Protein AF-A0A7C7SLC2-F1 (afdb_monomer_lite)

pLDDT: mean 71.7, std 24.42, range [23.8, 97.44]

Foldseek 3Di:
DDDDDDDDDDDDDDDDDDDDDDPPPPPPPPPPPPPPDPDQPLPALCLLVAAKWQWDAPFPDDPPPDPPPRVWSRQWMWHWDCDDDPPDDNRKIWIFIFGQLDRPDIDIDDAPQDWDWDDDPFKTWTKGWHADPVSFKIWIWTWIQGPVRKIKIKIWMKGQQALFKIKIWMWIDIPRWIDIDIIMIGHDDCVSCVSSVHHGDDPVSSVSSSVSSHVSNPDADELVNLLVCVVRGPPLNSLCVCVVNLGAYPDDPVSLVVCVVSVPDPLSSVSNVQSNCVVFFDDFLAQDPPPPPLPDPDADELPCPHPCHVVSVVVLVSVVNGGSDPDRRHYPRSGSDDIPDDDDTPRPDPDDDDDDDDDD

Structure (mmCIF, N/CA/C/O backbone):
data_AF-A0A7C7SLC2-F1
#
_entry.id   AF-A0A7C7SLC2-F1
#
loop_
_atom_site.group_PDB
_atom_site.id
_atom_site.type_symbol
_atom_site.label_atom_id
_atom_site.label_alt_id
_atom_site.label_comp_id
_atom_site.label_asym_id
_atom_site.label_entity_id
_atom_site.label_seq_id
_atom_site.pdbx_PDB_ins_code
_atom_site.Cartn_x
_atom_site.Cartn_y
_atom_site.Cartn_z
_atom_site.occupancy
_atom_site.B_iso_or_equiv
_atom_site.auth_seq_id
_atom_site.auth_comp_id
_atom_site.auth_asym_id
_atom_site.auth_atom_id
_atom_site.pdbx_PDB_model_num
ATOM 1 N N . MET A 1 1 ? 49.891 17.945 -55.075 1.00 37.72 1 MET A N 1
ATOM 2 C CA . MET A 1 1 ? 50.748 18.791 -54.224 1.00 37.72 1 MET A CA 1
ATOM 3 C C . MET A 1 1 ? 51.773 17.868 -53.597 1.00 37.72 1 MET A C 1
ATOM 5 O O . MET A 1 1 ? 51.402 16.880 -52.980 1.00 37.72 1 MET A O 1
ATOM 9 N N . THR A 1 2 ? 53.022 18.090 -53.969 1.00 28.67 2 THR A N 1
ATOM 10 C CA . THR A 1 2 ? 54.130 17.132 -53.976 1.00 28.67 2 THR A CA 1
ATOM 11 C C . THR A 1 2 ? 54.943 17.253 -52.687 1.00 28.67 2 THR A C 1
ATOM 13 O O . THR A 1 2 ? 55.087 18.355 -52.168 1.00 28.67 2 THR A O 1
ATOM 16 N N . MET A 1 3 ? 55.469 16.131 -52.187 1.00 30.77 3 MET A N 1
ATOM 17 C CA . MET A 1 3 ? 56.472 16.082 -51.116 1.00 30.77 3 MET A CA 1
ATOM 18 C C . MET A 1 3 ? 57.729 16.895 -51.463 1.00 30.77 3 MET A C 1
ATOM 20 O O . MET A 1 3 ? 58.222 16.795 -52.587 1.00 30.77 3 MET A O 1
ATOM 24 N N . THR A 1 4 ? 58.324 17.543 -50.459 1.00 40.38 4 THR A N 1
ATOM 25 C CA . THR A 1 4 ? 59.756 17.878 -50.429 1.00 40.38 4 THR A CA 1
ATOM 26 C C . THR A 1 4 ? 60.333 17.730 -49.019 1.00 40.38 4 THR A C 1
ATOM 28 O O . THR A 1 4 ? 59.696 18.033 -48.015 1.00 40.38 4 THR A O 1
ATOM 31 N N . ILE A 1 5 ? 61.550 17.194 -49.007 1.00 41.59 5 ILE A N 1
ATOM 32 C CA . ILE A 1 5 ? 62.431 16.816 -47.899 1.00 41.59 5 ILE A CA 1
ATOM 33 C C . ILE A 1 5 ? 63.277 18.027 -47.490 1.00 41.59 5 ILE A C 1
ATOM 35 O O . ILE A 1 5 ? 63.777 18.702 -48.384 1.00 41.59 5 ILE A O 1
ATOM 39 N N . GLU A 1 6 ? 63.577 18.214 -46.199 1.00 38.31 6 GLU A N 1
ATOM 40 C CA . GLU A 1 6 ? 64.896 18.740 -45.821 1.00 38.31 6 GLU A CA 1
ATOM 41 C C . GLU A 1 6 ? 65.361 18.308 -44.422 1.00 38.31 6 GLU A C 1
ATOM 43 O O . GLU A 1 6 ? 64.599 18.169 -43.469 1.00 38.31 6 GLU A O 1
ATOM 48 N N . THR A 1 7 ? 66.660 18.047 -44.357 1.00 39.56 7 THR A N 1
ATOM 49 C CA . THR A 1 7 ? 67.426 17.365 -43.310 1.00 39.56 7 THR A CA 1
ATOM 50 C C . THR A 1 7 ? 68.431 18.366 -42.756 1.00 39.56 7 THR A C 1
ATOM 52 O O . THR A 1 7 ? 69.083 19.016 -43.565 1.00 39.56 7 THR A O 1
ATOM 55 N N . LEU A 1 8 ? 68.697 18.407 -41.443 1.00 34.88 8 LEU A N 1
ATOM 56 C CA . LEU A 1 8 ? 69.962 18.957 -40.926 1.00 34.88 8 LEU A CA 1
ATOM 57 C C . LEU A 1 8 ? 70.455 18.222 -39.664 1.00 34.88 8 LEU A C 1
ATOM 59 O O . LEU A 1 8 ? 69.743 18.036 -38.683 1.00 34.88 8 LEU A O 1
ATOM 63 N N . ARG A 1 9 ? 71.717 17.783 -39.762 1.00 34.06 9 ARG A N 1
ATOM 64 C CA . ARG A 1 9 ? 72.571 17.067 -38.795 1.00 34.06 9 ARG A CA 1
ATOM 65 C C . ARG A 1 9 ? 73.269 18.028 -37.816 1.00 34.06 9 ARG A C 1
ATOM 67 O O . ARG A 1 9 ? 73.733 19.069 -38.265 1.00 34.06 9 ARG A O 1
ATOM 74 N N . ARG A 1 10 ? 73.588 17.554 -36.598 1.00 35.19 10 ARG A N 1
ATOM 75 C CA . ARG A 1 10 ? 74.955 17.294 -36.035 1.00 35.19 10 ARG A CA 1
ATOM 76 C C . ARG A 1 10 ? 74.883 17.233 -34.498 1.00 35.19 10 ARG A C 1
ATOM 78 O O . ARG A 1 10 ? 74.388 18.157 -33.880 1.00 35.19 10 ARG A O 1
ATOM 85 N N . VAL A 1 11 ? 75.149 16.081 -33.872 1.00 33.88 11 VAL A N 1
ATOM 86 C CA . VAL A 1 11 ? 76.458 15.508 -33.459 1.00 33.88 11 VAL A CA 1
ATOM 87 C C . VAL A 1 11 ? 77.108 16.261 -32.290 1.00 33.88 11 VAL A C 1
ATOM 89 O O . VAL A 1 11 ? 77.667 17.336 -32.470 1.00 33.88 11 VAL A O 1
ATOM 92 N N . GLY A 1 12 ? 77.119 15.601 -31.129 1.00 30.64 12 GLY A N 1
ATOM 93 C CA . GLY A 1 12 ? 77.967 15.880 -29.971 1.00 30.64 12 GLY A CA 1
ATOM 94 C C . GLY A 1 12 ? 78.189 14.579 -29.193 1.00 30.64 12 GLY A C 1
ATOM 95 O O . GLY A 1 12 ? 77.297 14.087 -28.517 1.00 30.64 12 GLY A O 1
ATOM 96 N N . THR A 1 13 ? 79.353 13.978 -29.403 1.00 36.94 13 THR A N 1
ATOM 97 C CA . THR A 1 13 ? 79.844 12.674 -28.929 1.00 36.94 13 THR A CA 1
ATOM 98 C C . THR A 1 13 ? 80.275 12.652 -27.458 1.00 36.94 13 THR A C 1
ATOM 100 O O . THR A 1 13 ? 80.958 13.570 -27.019 1.00 36.94 13 THR A O 1
ATOM 103 N N . GLY A 1 14 ? 80.043 11.530 -26.763 1.00 30.69 14 GLY A N 1
ATOM 104 C CA . GLY A 1 14 ? 80.723 11.159 -25.511 1.00 30.69 14 GLY A CA 1
ATOM 105 C C . GLY A 1 14 ? 80.461 9.690 -25.145 1.00 30.69 14 GLY A C 1
ATOM 106 O O . GLY A 1 14 ? 79.325 9.322 -24.886 1.00 30.69 14 GLY A O 1
ATOM 107 N N . ARG A 1 15 ? 81.496 8.840 -25.225 1.00 41.16 15 ARG A N 1
ATOM 108 C CA . ARG A 1 15 ? 81.477 7.361 -25.126 1.00 41.16 15 ARG A CA 1
ATOM 109 C C . ARG A 1 15 ? 81.564 6.834 -23.677 1.00 41.16 15 ARG A C 1
ATOM 111 O O . ARG A 1 15 ? 82.052 7.546 -22.813 1.00 41.16 15 ARG A O 1
ATOM 118 N N . MET A 1 16 ? 81.323 5.513 -23.561 1.00 37.19 16 MET A N 1
ATOM 119 C CA . MET A 1 16 ? 81.707 4.544 -22.500 1.00 37.19 16 MET A CA 1
ATOM 120 C C . MET A 1 16 ? 80.770 4.483 -21.277 1.00 37.19 16 MET A C 1
ATOM 122 O O . MET A 1 16 ? 80.478 5.510 -20.696 1.00 37.19 16 MET A O 1
ATOM 126 N N . ALA A 1 17 ? 80.281 3.338 -20.786 1.00 34.91 17 ALA A N 1
ATOM 127 C CA . ALA A 1 17 ? 80.444 1.926 -21.135 1.00 34.91 17 ALA A CA 1
ATOM 128 C C . ALA A 1 17 ? 79.273 1.093 -20.541 1.00 34.91 17 ALA A C 1
ATOM 130 O O . ALA A 1 17 ? 78.568 1.563 -19.656 1.00 34.91 17 ALA A O 1
ATOM 131 N N . GLN A 1 18 ? 79.095 -0.118 -21.092 1.00 41.09 18 GLN A N 1
ATOM 132 C CA . GLN A 1 18 ? 78.570 -1.387 -20.527 1.00 41.09 18 GLN A CA 1
ATOM 133 C C . GLN A 1 18 ? 78.150 -1.395 -19.036 1.00 41.09 18 GLN A C 1
ATOM 135 O O . GLN A 1 18 ? 78.831 -0.810 -18.212 1.00 41.09 18 GLN A O 1
ATOM 140 N N . ALA A 1 19 ? 77.180 -2.155 -18.525 1.00 36.81 19 ALA A N 1
ATOM 141 C CA . ALA A 1 19 ? 76.265 -3.190 -18.996 1.00 36.81 19 ALA A CA 1
ATOM 142 C C . ALA A 1 19 ? 75.370 -3.551 -17.786 1.00 36.81 19 ALA A C 1
ATOM 144 O O . ALA A 1 19 ? 75.860 -3.532 -16.662 1.00 36.81 19 ALA A O 1
ATOM 145 N N . MET A 1 20 ? 74.109 -3.927 -18.007 1.00 38.47 20 MET A N 1
ATOM 146 C CA . MET A 1 20 ? 73.484 -5.140 -17.448 1.00 38.47 20 MET A CA 1
ATOM 147 C C . MET A 1 20 ? 71.984 -5.148 -17.740 1.00 38.47 20 MET A C 1
ATOM 149 O O . MET A 1 20 ? 71.249 -4.220 -17.416 1.00 38.47 20 MET A O 1
ATOM 153 N N . ALA A 1 21 ? 71.558 -6.233 -18.376 1.00 42.91 21 ALA A N 1
ATOM 154 C CA . ALA A 1 21 ? 70.171 -6.586 -18.586 1.00 42.91 21 ALA A CA 1
ATOM 155 C C . ALA A 1 21 ? 69.559 -7.152 -17.296 1.00 42.91 21 ALA A C 1
ATOM 157 O O . ALA A 1 21 ? 70.149 -8.028 -16.670 1.00 42.91 21 ALA A O 1
ATOM 158 N N . LEU A 1 22 ? 68.351 -6.696 -16.969 1.00 37.69 22 LEU A N 1
ATOM 159 C CA . LEU A 1 22 ? 67.329 -7.437 -16.223 1.00 37.69 22 LEU A CA 1
ATOM 160 C C . LEU A 1 22 ? 65.984 -6.753 -16.506 1.00 37.69 22 LEU A C 1
ATOM 162 O O . LEU A 1 22 ? 65.504 -5.914 -15.752 1.00 37.69 22 LEU A O 1
ATOM 166 N N . ALA A 1 23 ? 65.403 -7.069 -17.665 1.00 41.78 23 ALA A N 1
ATOM 167 C CA . ALA A 1 23 ? 64.021 -6.723 -17.967 1.00 41.78 23 ALA A CA 1
ATOM 168 C C . ALA A 1 23 ? 63.118 -7.731 -17.243 1.00 41.78 23 ALA A C 1
ATOM 170 O O . ALA A 1 23 ? 62.868 -8.830 -17.738 1.00 41.78 23 ALA A O 1
ATOM 171 N N . ALA A 1 24 ? 62.672 -7.374 -16.041 1.00 42.69 24 ALA A N 1
ATOM 172 C CA . ALA A 1 24 ? 61.607 -8.089 -15.359 1.00 42.69 24 ALA A CA 1
ATOM 173 C C . ALA A 1 24 ? 60.295 -7.846 -16.121 1.00 42.69 24 ALA A C 1
ATOM 175 O O . ALA A 1 24 ? 59.746 -6.745 -16.103 1.00 42.69 24 ALA A O 1
ATOM 176 N N . CYS A 1 25 ? 59.805 -8.873 -16.815 1.00 36.12 25 CYS A N 1
ATOM 177 C CA . CYS A 1 25 ? 58.452 -8.899 -17.360 1.00 36.12 25 CYS A CA 1
ATOM 178 C C . CYS A 1 25 ? 57.454 -8.992 -16.196 1.00 36.12 25 CYS A C 1
ATOM 180 O O . CYS A 1 25 ? 57.093 -10.085 -15.765 1.00 36.12 25 CYS A O 1
ATOM 182 N N . LEU A 1 26 ? 57.017 -7.846 -15.675 1.00 40.50 26 LEU A N 1
ATOM 183 C CA . LEU A 1 26 ? 55.807 -7.758 -14.862 1.00 40.50 26 LEU A CA 1
ATOM 184 C C . LEU A 1 26 ? 54.609 -7.892 -15.804 1.00 40.50 26 LEU A C 1
ATOM 186 O O . LEU A 1 26 ? 54.150 -6.922 -16.404 1.00 40.50 26 LEU A O 1
ATOM 190 N N . VAL A 1 27 ? 54.131 -9.126 -15.959 1.00 45.12 27 VAL A N 1
ATOM 191 C CA . VAL A 1 27 ? 52.792 -9.403 -16.480 1.00 45.12 27 VAL A CA 1
ATOM 192 C C . VAL A 1 27 ? 51.814 -8.790 -15.483 1.00 45.12 27 VAL A C 1
ATOM 194 O O . VAL A 1 27 ? 51.587 -9.331 -14.403 1.00 45.12 27 VAL A O 1
ATOM 197 N N . GLY A 1 28 ? 51.293 -7.612 -15.818 1.00 38.03 28 GLY A N 1
ATOM 198 C CA . GLY A 1 28 ? 50.178 -7.014 -15.104 1.00 38.03 28 GLY A CA 1
ATOM 199 C C . GLY A 1 28 ? 48.970 -7.926 -15.255 1.00 38.03 28 GLY A C 1
ATOM 200 O O . GLY A 1 28 ? 48.373 -7.993 -16.325 1.00 38.03 28 GLY A O 1
ATOM 201 N N . ALA A 1 29 ? 48.625 -8.643 -14.188 1.00 40.12 29 ALA A N 1
ATOM 202 C CA . ALA A 1 29 ? 47.305 -9.226 -14.047 1.00 40.12 29 ALA A CA 1
ATOM 203 C C . ALA A 1 29 ? 46.313 -8.062 -13.937 1.00 40.12 29 ALA A C 1
ATOM 205 O O . ALA A 1 29 ? 46.119 -7.489 -12.866 1.00 40.12 29 ALA A O 1
ATOM 206 N N . THR A 1 30 ? 45.720 -7.665 -15.061 1.00 39.06 30 THR A N 1
ATOM 207 C CA . THR A 1 30 ? 44.504 -6.862 -15.043 1.00 39.06 30 THR A CA 1
ATOM 208 C C . THR A 1 30 ? 43.410 -7.753 -14.473 1.00 39.06 30 THR A C 1
ATOM 210 O O . THR A 1 30 ? 42.809 -8.563 -15.173 1.00 39.06 30 THR A O 1
ATOM 213 N N . ALA A 1 31 ? 43.190 -7.650 -13.162 1.00 40.44 31 ALA A N 1
ATOM 214 C CA . ALA A 1 31 ? 41.965 -8.138 -12.560 1.00 40.44 31 ALA A CA 1
ATOM 215 C C . ALA A 1 31 ? 40.819 -7.407 -13.266 1.00 40.44 31 ALA A C 1
ATOM 217 O O . ALA A 1 31 ? 40.620 -6.208 -13.075 1.00 40.44 31 ALA A O 1
ATOM 218 N N . THR A 1 32 ? 40.101 -8.111 -14.138 1.00 39.62 32 THR A N 1
ATOM 219 C CA . THR A 1 32 ? 38.774 -7.687 -14.565 1.00 39.62 32 THR A CA 1
ATOM 220 C C . THR A 1 32 ? 37.939 -7.626 -13.297 1.00 39.62 32 THR A C 1
ATOM 222 O O . THR A 1 32 ? 37.539 -8.661 -12.765 1.00 39.62 32 THR A O 1
ATOM 225 N N . VAL A 1 33 ? 37.750 -6.420 -12.765 1.00 39.38 33 VAL A N 1
ATOM 226 C CA . VAL A 1 33 ? 36.736 -6.161 -11.751 1.00 39.38 33 VAL A CA 1
ATOM 227 C C . VAL A 1 33 ? 35.420 -6.506 -12.435 1.00 39.38 33 VAL A C 1
ATOM 229 O O . VAL A 1 33 ? 34.935 -5.753 -13.277 1.00 39.38 33 VAL A O 1
ATOM 232 N N . ALA A 1 34 ? 34.896 -7.701 -12.159 1.00 39.47 34 ALA A N 1
ATOM 233 C CA . ALA A 1 34 ? 33.498 -7.983 -12.416 1.00 39.47 34 ALA A CA 1
ATOM 234 C C . ALA A 1 34 ? 32.731 -6.863 -11.715 1.00 39.47 34 ALA A C 1
ATOM 236 O O . ALA A 1 34 ? 32.964 -6.635 -10.526 1.00 39.47 34 ALA A O 1
ATOM 237 N N . ALA A 1 35 ? 31.912 -6.116 -12.456 1.00 37.03 35 ALA A N 1
ATOM 238 C CA . ALA A 1 35 ? 31.025 -5.128 -11.869 1.00 37.03 35 ALA A CA 1
ATOM 239 C C . ALA A 1 35 ? 30.202 -5.850 -10.796 1.00 37.03 35 ALA A C 1
ATOM 241 O O . ALA A 1 35 ? 29.323 -6.653 -11.110 1.00 37.03 35 ALA A O 1
ATOM 242 N N . GLY A 1 36 ? 30.581 -5.658 -9.532 1.00 34.53 36 GLY A N 1
ATOM 243 C CA . GLY A 1 36 ? 29.852 -6.202 -8.406 1.00 34.53 36 GLY A CA 1
ATOM 244 C C . GLY A 1 36 ? 28.483 -5.558 -8.441 1.00 34.53 36 GLY A C 1
ATOM 245 O O . GLY A 1 36 ? 28.386 -4.333 -8.370 1.00 34.53 36 GLY A O 1
ATOM 246 N N . GLN A 1 37 ? 27.441 -6.372 -8.598 1.00 45.16 37 GLN A N 1
ATOM 247 C CA . GLN A 1 37 ? 26.086 -5.916 -8.325 1.00 45.16 37 GLN A CA 1
ATOM 248 C C . GLN A 1 37 ? 26.111 -5.277 -6.929 1.00 45.16 37 GLN A C 1
ATOM 250 O O . GLN A 1 37 ? 26.699 -5.885 -6.024 1.00 45.16 37 GLN A O 1
ATOM 255 N N . PRO A 1 38 ? 25.561 -4.063 -6.745 1.00 43.56 38 PRO A N 1
ATOM 256 C CA . PRO A 1 38 ? 25.505 -3.456 -5.426 1.00 43.56 38 PRO A CA 1
ATOM 257 C C . PRO A 1 38 ? 24.882 -4.476 -4.474 1.00 43.56 38 PRO A C 1
ATOM 259 O O . PRO A 1 38 ? 23.819 -5.033 -4.758 1.00 43.56 38 PRO A O 1
ATOM 262 N N . ALA A 1 39 ? 25.594 -4.799 -3.393 1.00 47.38 39 ALA A N 1
ATOM 263 C CA . ALA A 1 39 ? 25.045 -5.652 -2.356 1.00 47.38 39 ALA A CA 1
ATOM 264 C C . ALA A 1 39 ? 23.767 -4.967 -1.869 1.00 47.38 39 ALA A C 1
ATOM 266 O O . ALA A 1 39 ? 23.833 -3.837 -1.384 1.00 47.38 39 ALA A O 1
ATOM 267 N N . ALA A 1 40 ? 22.612 -5.610 -2.062 1.00 51.06 40 ALA A N 1
ATOM 268 C CA . ALA A 1 40 ? 21.368 -5.099 -1.510 1.00 51.06 40 ALA A CA 1
ATOM 269 C C . ALA A 1 40 ? 21.598 -4.900 -0.004 1.00 51.06 40 ALA A C 1
ATOM 271 O O . ALA A 1 40 ? 22.069 -5.842 0.644 1.00 51.06 40 ALA A O 1
ATOM 272 N N . PRO A 1 41 ? 21.359 -3.698 0.547 1.00 55.75 41 PRO A N 1
ATOM 273 C CA . PRO A 1 41 ? 21.553 -3.472 1.968 1.00 55.75 41 PRO A CA 1
ATOM 274 C C . PRO A 1 41 ? 20.644 -4.443 2.719 1.00 55.75 41 PRO A C 1
ATOM 276 O O . PRO A 1 41 ? 19.426 -4.356 2.629 1.00 55.75 41 PRO A O 1
ATOM 279 N N . VAL A 1 42 ? 21.238 -5.414 3.414 1.00 58.50 42 VAL A N 1
ATOM 280 C CA . VAL A 1 42 ? 20.504 -6.478 4.122 1.00 58.50 42 VAL A CA 1
ATOM 281 C C . VAL A 1 42 ? 19.698 -5.904 5.300 1.00 58.50 42 VAL A C 1
ATOM 283 O O . VAL A 1 42 ? 18.766 -6.536 5.782 1.00 58.50 42 VAL A O 1
ATOM 286 N N . ASP A 1 43 ? 20.008 -4.667 5.694 1.00 66.69 43 ASP A N 1
ATOM 287 C CA . ASP A 1 43 ? 19.386 -3.928 6.795 1.00 66.69 43 ASP A CA 1
ATOM 288 C C . ASP A 1 43 ? 18.304 -2.936 6.328 1.00 66.69 43 ASP A C 1
ATOM 290 O O . ASP A 1 43 ? 17.955 -2.001 7.046 1.00 66.69 43 ASP A O 1
ATOM 294 N N . THR A 1 44 ? 17.782 -3.088 5.106 1.00 84.69 44 THR A N 1
ATOM 295 C CA . THR A 1 44 ? 16.690 -2.238 4.616 1.00 84.69 44 THR A CA 1
ATOM 296 C C . THR A 1 44 ? 15.318 -2.808 4.988 1.00 84.69 44 THR A C 1
ATOM 298 O O . THR A 1 44 ? 15.083 -4.005 4.780 1.00 84.69 44 THR A O 1
ATOM 301 N N . PRO A 1 45 ? 14.364 -1.963 5.433 1.00 89.94 45 PRO A N 1
ATOM 302 C CA . PRO A 1 45 ? 12.960 -2.345 5.538 1.00 89.94 45 PRO A CA 1
ATOM 303 C C . PRO A 1 45 ? 12.400 -2.911 4.232 1.00 89.94 45 PRO A C 1
ATOM 305 O O . PRO A 1 45 ? 11.497 -3.724 4.273 1.00 89.94 45 PRO A O 1
ATOM 308 N N . TRP A 1 46 ? 12.980 -2.592 3.071 1.00 92.75 46 TRP A N 1
ATOM 309 C CA . TRP A 1 46 ? 12.552 -3.136 1.782 1.00 92.75 46 TRP A CA 1
ATOM 310 C C . TRP A 1 46 ? 12.925 -4.601 1.528 1.00 92.75 46 TRP A C 1
ATOM 312 O O . TRP A 1 46 ? 12.409 -5.189 0.576 1.00 92.75 46 TRP A O 1
ATOM 322 N N . LEU A 1 47 ? 13.787 -5.222 2.344 1.00 93.56 47 LEU A N 1
ATOM 323 C CA . LEU A 1 47 ? 14.290 -6.581 2.109 1.00 93.56 47 LEU A CA 1
ATOM 324 C C . LEU A 1 47 ? 13.173 -7.616 1.826 1.00 93.56 47 LEU A C 1
ATOM 326 O O . LEU A 1 47 ? 13.316 -8.368 0.859 1.00 93.56 47 LEU A O 1
ATOM 330 N N . PRO A 1 48 ? 12.050 -7.657 2.574 1.00 95.25 48 PRO A N 1
ATOM 331 C CA . PRO A 1 48 ? 10.911 -8.530 2.277 1.00 95.25 48 PRO A CA 1
ATOM 332 C C . PRO A 1 48 ? 10.331 -8.389 0.866 1.00 95.25 48 PRO A C 1
ATOM 334 O O . PRO A 1 48 ? 9.907 -9.381 0.259 1.00 95.25 48 PRO A O 1
ATOM 337 N N . TRP A 1 49 ? 10.311 -7.159 0.355 1.00 95.62 49 TRP A N 1
ATOM 338 C CA . TRP A 1 49 ? 9.684 -6.771 -0.904 1.00 95.62 49 TRP A CA 1
ATOM 339 C C . TRP A 1 49 ? 10.593 -6.961 -2.114 1.00 95.62 49 TRP A C 1
ATOM 341 O O . TRP A 1 49 ? 10.095 -6.960 -3.236 1.00 95.62 49 TRP A O 1
ATOM 351 N N . LEU A 1 50 ? 11.900 -7.155 -1.928 1.00 95.19 50 LEU A N 1
ATOM 352 C CA . LEU A 1 50 ? 12.822 -7.285 -3.053 1.00 95.19 50 LEU A CA 1
ATOM 353 C C . LEU A 1 50 ? 12.477 -8.479 -3.958 1.00 95.19 50 LEU A C 1
ATOM 355 O O . LEU A 1 50 ? 12.069 -9.564 -3.511 1.00 95.19 50 LEU A O 1
ATOM 359 N N . GLY A 1 51 ? 12.737 -8.278 -5.249 1.00 95.50 51 GLY A N 1
ATOM 360 C CA . GLY A 1 51 ? 12.515 -9.243 -6.317 1.00 95.50 51 GLY A CA 1
ATOM 361 C C . GLY A 1 51 ? 11.239 -8.974 -7.101 1.00 95.50 51 GLY A C 1
ATOM 362 O O . GLY A 1 51 ? 10.632 -7.912 -6.988 1.00 95.50 51 GLY A O 1
ATOM 363 N N . CYS A 1 52 ? 10.865 -9.941 -7.934 1.00 96.69 52 CYS A N 1
ATOM 364 C CA . CYS A 1 52 ? 9.730 -9.812 -8.834 1.00 96.69 52 CYS A CA 1
ATOM 365 C C . CYS A 1 52 ? 8.477 -10.496 -8.283 1.00 96.69 52 CYS A C 1
ATOM 367 O O . CYS A 1 52 ? 8.534 -11.557 -7.650 1.00 96.69 52 CYS A O 1
ATOM 369 N N . TRP A 1 53 ? 7.337 -9.874 -8.548 1.00 95.81 53 TRP A N 1
ATOM 370 C CA . TRP A 1 53 ? 6.025 -10.247 -8.054 1.00 95.81 53 TRP A CA 1
ATOM 371 C C . TRP A 1 53 ? 5.022 -10.216 -9.193 1.00 95.81 53 TRP A C 1
ATOM 373 O O . TRP A 1 53 ? 4.981 -9.281 -9.976 1.00 95.81 53 TRP A O 1
ATOM 383 N N . GLN A 1 54 ? 4.208 -11.249 -9.283 1.00 91.75 54 GLN A N 1
ATOM 384 C CA . GLN A 1 54 ? 3.147 -11.377 -10.259 1.00 91.75 54 GLN A CA 1
ATOM 385 C C . GLN A 1 54 ? 1.840 -10.869 -9.655 1.00 91.75 54 GLN A C 1
ATOM 387 O O . GLN A 1 54 ? 1.490 -11.249 -8.531 1.00 91.75 54 GLN A O 1
ATOM 392 N N . LEU A 1 55 ? 1.111 -10.043 -10.404 1.00 85.56 55 LEU A N 1
ATOM 393 C CA . LEU A 1 55 ? -0.232 -9.628 -10.016 1.00 85.56 55 LEU A CA 1
ATOM 394 C C . LEU A 1 55 ? -1.165 -10.848 -10.005 1.00 85.56 55 LEU A C 1
ATOM 396 O O . LEU A 1 55 ? -1.182 -11.663 -10.929 1.00 85.56 55 LEU A O 1
ATOM 400 N N . VAL A 1 56 ? -1.957 -10.972 -8.947 1.00 79.19 56 VAL A N 1
ATOM 401 C CA . VAL A 1 56 ? -3.010 -11.973 -8.815 1.00 79.19 56 VAL A CA 1
ATOM 402 C C . VAL A 1 56 ? -4.344 -11.246 -8.883 1.00 79.19 56 VAL A C 1
ATOM 404 O O . VAL A 1 56 ? -4.713 -10.519 -7.962 1.00 79.19 56 VAL A O 1
ATOM 407 N N . GLU A 1 57 ? -5.073 -11.443 -9.980 1.00 64.31 57 GLU A N 1
ATOM 408 C CA . GLU A 1 57 ? -6.467 -11.013 -10.059 1.00 64.31 57 GLU A CA 1
ATOM 409 C C . GLU A 1 57 ? -7.349 -11.972 -9.252 1.00 64.31 57 GLU A C 1
ATOM 411 O O . GLU A 1 57 ? -7.483 -13.147 -9.594 1.00 64.31 57 GLU A O 1
ATOM 416 N N . GLU A 1 58 ? -8.001 -11.452 -8.215 1.00 53.84 58 GLU A N 1
ATOM 417 C CA . GLU A 1 58 ? -9.189 -12.062 -7.619 1.00 53.84 58 GLU A CA 1
ATOM 418 C C . GLU A 1 58 ? -10.410 -11.326 -8.161 1.00 53.84 58 GLU A C 1
ATOM 420 O O . GLU A 1 58 ? -11.026 -10.494 -7.502 1.00 53.84 58 GLU A O 1
ATOM 425 N N . THR A 1 59 ? -10.749 -11.590 -9.419 1.00 43.12 59 THR A N 1
ATOM 426 C CA . THR A 1 59 ? -12.043 -11.149 -9.933 1.00 43.12 59 THR A CA 1
ATOM 427 C C . THR A 1 59 ? -13.120 -12.015 -9.281 1.00 43.12 59 THR A C 1
ATOM 429 O O . THR A 1 59 ? -13.100 -13.237 -9.405 1.00 43.12 59 THR A O 1
ATOM 432 N N . GLY A 1 60 ? -14.082 -11.401 -8.588 1.00 37.50 60 GLY A N 1
ATOM 433 C CA . GLY A 1 60 ? -15.280 -12.079 -8.068 1.00 37.50 60 GLY A CA 1
ATOM 434 C C . GLY A 1 60 ? -16.226 -12.609 -9.160 1.00 37.50 60 GLY A C 1
ATOM 435 O O . GLY A 1 60 ? -17.334 -13.055 -8.856 1.00 37.50 60 GLY A O 1
ATOM 436 N N . ALA A 1 61 ? -15.797 -12.563 -10.422 1.00 36.56 61 ALA A N 1
ATOM 437 C CA . ALA A 1 61 ? -16.569 -12.917 -11.593 1.00 36.56 61 ALA A CA 1
ATOM 438 C C . ALA A 1 61 ? -16.517 -14.426 -11.890 1.00 36.56 61 ALA A C 1
ATOM 440 O O . ALA A 1 61 ? -15.516 -15.108 -11.658 1.00 36.56 61 ALA A O 1
ATOM 441 N N . GLN A 1 62 ? -17.622 -14.956 -12.420 1.00 34.59 62 GLN A N 1
ATOM 442 C CA . GLN A 1 62 ? -17.758 -16.374 -12.756 1.00 34.59 62 GLN A CA 1
ATOM 443 C C . GLN A 1 62 ? -16.697 -16.811 -13.793 1.00 34.59 62 GLN A C 1
ATOM 445 O O . GLN A 1 62 ? -16.414 -16.062 -14.734 1.00 34.59 62 GLN A O 1
ATOM 450 N N . PRO A 1 63 ? -16.129 -18.030 -13.678 1.00 38.94 63 PRO A N 1
ATOM 451 C CA . PRO A 1 63 ? -15.000 -18.475 -14.495 1.00 38.94 63 PRO A CA 1
ATOM 452 C C . PRO A 1 63 ? -15.215 -18.470 -16.015 1.00 38.94 63 PRO A C 1
ATOM 454 O O . PRO A 1 63 ? -14.230 -18.459 -16.750 1.00 38.94 63 PRO A O 1
ATOM 457 N N . GLU A 1 64 ? -16.459 -18.502 -16.490 1.00 43.94 64 GLU A N 1
ATOM 458 C CA . GLU A 1 64 ? -16.783 -18.688 -17.911 1.00 43.94 64 GLU A CA 1
ATOM 459 C C . GLU A 1 64 ? -16.852 -17.378 -18.714 1.00 43.94 64 GLU A C 1
ATOM 461 O O . GLU A 1 64 ? -16.778 -17.407 -19.937 1.00 43.94 64 GLU A O 1
ATOM 466 N N . GLU A 1 65 ? -16.941 -16.220 -18.056 1.00 44.00 65 GLU A N 1
ATOM 467 C CA . GLU A 1 65 ? -17.183 -14.932 -18.728 1.00 44.00 65 GLU A CA 1
ATOM 468 C C . GLU A 1 65 ? -15.883 -14.092 -18.905 1.00 44.00 65 GLU A C 1
ATOM 470 O O . GLU A 1 65 ? -15.908 -13.013 -19.491 1.00 44.00 65 GLU A O 1
ATOM 475 N N . TRP A 1 66 ? -14.715 -14.593 -18.447 1.00 52.22 66 TRP A N 1
ATOM 476 C CA . TRP A 1 66 ? -13.522 -13.753 -18.184 1.00 52.22 66 TRP A CA 1
ATOM 477 C C . TRP A 1 66 ? -12.129 -14.387 -18.457 1.00 52.22 66 TRP A C 1
ATOM 479 O O . TRP A 1 66 ? -11.161 -14.051 -17.768 1.00 52.22 66 TRP A O 1
ATOM 489 N N . GLU A 1 67 ? -11.961 -15.293 -19.430 1.00 46.69 67 GLU A N 1
ATOM 490 C CA . GLU A 1 67 ? -10.629 -15.873 -19.748 1.00 46.69 67 GLU A CA 1
ATOM 491 C C . GLU A 1 67 ? -9.590 -14.818 -20.195 1.00 46.69 67 GLU A C 1
ATOM 493 O O . GLU A 1 67 ? -8.429 -14.869 -19.777 1.00 46.69 67 GLU A O 1
ATOM 498 N N . ASP A 1 68 ? -10.011 -13.795 -20.948 1.00 50.50 68 ASP A N 1
ATOM 499 C CA . ASP A 1 68 ? -9.117 -12.752 -21.475 1.00 50.50 68 ASP A CA 1
ATOM 500 C C . ASP A 1 68 ? -8.526 -11.830 -20.388 1.00 50.50 68 ASP A C 1
ATOM 502 O O . ASP A 1 68 ? -7.421 -11.314 -20.567 1.00 50.50 68 ASP A O 1
ATOM 506 N N . ARG A 1 69 ? -9.192 -11.634 -19.238 1.00 49.41 69 ARG A N 1
ATOM 507 C CA . ARG A 1 69 ? -8.691 -10.766 -18.146 1.00 49.41 69 ARG A CA 1
ATOM 508 C C . ARG A 1 69 ? -7.664 -11.453 -17.250 1.00 49.41 69 ARG A C 1
ATOM 510 O O . ARG A 1 69 ? -6.581 -10.902 -17.044 1.00 49.41 69 ARG A O 1
ATOM 517 N N . ARG A 1 70 ? -7.924 -12.712 -16.871 1.00 50.16 70 ARG A N 1
ATOM 518 C CA . ARG A 1 70 ? -6.933 -13.578 -16.202 1.00 50.16 70 ARG A CA 1
ATOM 519 C C . ARG A 1 70 ? -5.640 -13.678 -17.011 1.00 50.16 70 ARG A C 1
ATOM 521 O O . ARG A 1 70 ? -4.555 -13.720 -16.430 1.00 50.16 70 ARG A O 1
ATOM 528 N N . SER A 1 71 ? -5.753 -13.646 -18.343 1.00 57.03 71 SER A N 1
ATOM 529 C CA . SER A 1 71 ? -4.591 -13.625 -19.229 1.00 57.03 71 SER A CA 1
ATOM 530 C C . SER A 1 71 ? -3.682 -12.420 -18.968 1.00 57.03 71 SER A C 1
ATOM 532 O O . SER A 1 71 ? -2.469 -12.579 -18.996 1.00 57.03 71 SER A O 1
ATOM 534 N N . TYR A 1 72 ? -4.209 -11.222 -18.688 1.00 62.50 72 TYR A N 1
ATOM 535 C CA . TYR A 1 72 ? -3.385 -10.019 -18.545 1.00 62.50 72 TYR A CA 1
ATOM 536 C C . TYR A 1 72 ? -2.725 -9.926 -17.171 1.00 62.50 72 TYR A C 1
ATOM 538 O O . TYR A 1 72 ? -1.522 -9.708 -17.108 1.00 62.50 72 TYR A O 1
ATOM 546 N N . ALA A 1 7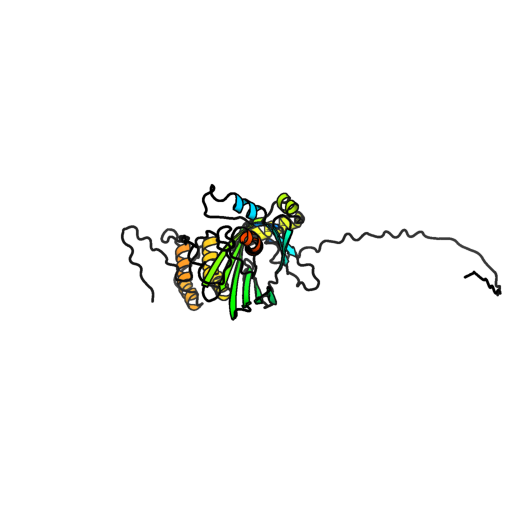3 ? -3.454 -10.153 -16.074 1.00 65.19 73 ALA A N 1
ATOM 547 C CA . ALA A 1 73 ? -2.862 -10.111 -14.732 1.00 65.19 73 ALA A CA 1
ATOM 548 C C . ALA A 1 73 ? -1.682 -11.086 -14.599 1.00 65.19 73 ALA A C 1
ATOM 550 O O . ALA A 1 73 ? -0.637 -10.743 -14.052 1.00 65.19 73 ALA A O 1
ATOM 551 N N . SER A 1 74 ? -1.807 -12.272 -15.208 1.00 68.19 74 SER A N 1
ATOM 552 C CA . SER A 1 74 ? -0.717 -13.250 -15.259 1.00 68.19 74 SER A CA 1
ATOM 553 C C . SER A 1 74 ? 0.511 -12.788 -16.060 1.00 68.19 74 SER A C 1
ATOM 555 O O . SER A 1 74 ? 1.601 -13.306 -15.824 1.00 68.19 74 SER A O 1
ATOM 557 N N . ARG A 1 75 ? 0.347 -11.811 -16.962 1.00 76.44 75 ARG A N 1
ATOM 558 C CA . ARG A 1 75 ? 1.402 -11.192 -17.780 1.00 76.44 75 ARG A CA 1
ATOM 559 C C . ARG A 1 75 ? 2.005 -9.942 -17.133 1.00 76.44 75 ARG A C 1
ATOM 561 O O . ARG A 1 75 ? 2.966 -9.406 -17.678 1.00 76.44 75 ARG A O 1
ATOM 568 N N . VAL A 1 76 ? 1.475 -9.495 -15.987 1.00 84.50 76 VAL A N 1
ATOM 569 C CA . VAL A 1 76 ? 2.066 -8.397 -15.215 1.00 84.50 76 VAL A CA 1
ATOM 570 C C . VAL A 1 76 ? 3.045 -8.930 -14.182 1.00 84.50 76 VAL A C 1
ATOM 572 O O . VAL A 1 76 ? 2.693 -9.734 -13.312 1.00 84.50 76 VAL A O 1
ATOM 575 N N . VAL A 1 77 ? 4.264 -8.405 -14.241 1.00 91.56 77 VAL A N 1
ATOM 576 C CA . VAL A 1 77 ? 5.314 -8.625 -13.252 1.00 91.56 77 VAL A CA 1
ATOM 577 C C . VAL A 1 77 ? 5.806 -7.274 -12.745 1.00 91.56 77 VAL A C 1
ATOM 579 O O . VAL A 1 77 ? 6.165 -6.402 -13.525 1.00 91.56 77 VAL A O 1
ATOM 582 N N . VAL A 1 78 ? 5.851 -7.109 -11.430 1.00 93.94 78 VAL A N 1
ATOM 583 C CA . VAL A 1 78 ? 6.401 -5.936 -10.755 1.00 93.94 78 VAL A CA 1
ATOM 584 C C . VAL A 1 78 ? 7.683 -6.334 -10.051 1.00 93.94 78 VAL A C 1
ATOM 586 O O . VAL A 1 78 ? 7.674 -7.218 -9.196 1.00 93.94 78 VAL A O 1
ATOM 589 N N . CYS A 1 79 ? 8.790 -5.687 -10.385 1.00 95.75 79 CYS A N 1
ATOM 590 C CA . CYS A 1 79 ? 10.088 -5.949 -9.783 1.00 95.75 79 CYS A CA 1
ATOM 591 C C . CYS A 1 79 ? 10.517 -4.788 -8.891 1.00 95.75 79 CYS A C 1
ATOM 593 O O . CYS A 1 79 ? 10.558 -3.645 -9.338 1.00 95.75 79 CYS A O 1
ATOM 595 N N . LEU A 1 80 ? 10.867 -5.102 -7.644 1.00 95.44 80 LEU A N 1
ATOM 596 C CA . LEU A 1 80 ? 11.442 -4.158 -6.695 1.00 95.44 80 LEU A CA 1
ATOM 597 C C . LEU A 1 80 ? 12.929 -4.453 -6.536 1.00 95.44 80 LEU A C 1
ATOM 599 O O . LEU A 1 80 ? 13.327 -5.542 -6.104 1.00 95.44 80 LEU A O 1
ATOM 603 N N . THR A 1 81 ? 13.751 -3.476 -6.895 1.00 92.62 81 THR A N 1
ATOM 604 C CA . THR A 1 81 ? 15.211 -3.559 -6.824 1.00 92.62 81 THR A CA 1
ATOM 605 C C . THR A 1 81 ? 15.761 -2.396 -6.011 1.00 92.62 81 THR A C 1
ATOM 607 O O . THR A 1 81 ? 15.203 -1.305 -6.099 1.00 92.62 81 THR A O 1
ATOM 610 N N . PRO A 1 82 ? 16.861 -2.571 -5.257 1.00 89.19 82 PRO A N 1
ATOM 611 C CA . PRO A 1 82 ? 17.536 -1.440 -4.627 1.00 89.19 82 PRO A CA 1
ATOM 612 C C . PRO A 1 82 ? 17.839 -0.356 -5.664 1.00 89.19 82 PRO A C 1
ATOM 614 O O . PRO A 1 82 ? 18.319 -0.673 -6.757 1.00 89.19 82 PRO A O 1
ATOM 617 N N . ALA A 1 83 ? 17.542 0.899 -5.340 1.00 85.56 83 ALA A N 1
ATOM 618 C CA . ALA A 1 83 ? 17.854 2.002 -6.232 1.00 85.56 83 ALA A CA 1
ATOM 619 C C . ALA A 1 83 ? 19.382 2.152 -6.354 1.00 85.56 83 ALA A C 1
ATOM 621 O O . ALA A 1 83 ? 20.116 2.019 -5.374 1.00 85.56 83 ALA A O 1
ATOM 622 N N . ALA A 1 84 ? 19.865 2.378 -7.576 1.00 73.69 84 ALA A N 1
ATOM 623 C CA . ALA A 1 84 ? 21.297 2.439 -7.890 1.00 73.69 84 ALA A CA 1
ATOM 624 C C . ALA A 1 84 ? 21.722 3.763 -8.553 1.00 73.69 84 ALA A C 1
ATOM 626 O O . ALA A 1 84 ? 22.854 3.873 -9.023 1.00 73.69 84 ALA A O 1
ATOM 627 N N . ASN A 1 85 ? 20.821 4.747 -8.646 1.00 67.94 85 ASN A N 1
ATOM 628 C CA . ASN A 1 85 ? 21.111 6.050 -9.245 1.00 67.94 85 ASN A CA 1
ATOM 629 C C . ASN A 1 85 ? 21.838 6.980 -8.255 1.00 67.94 85 ASN A C 1
ATOM 631 O O . ASN A 1 85 ? 21.795 6.786 -7.044 1.00 67.94 85 ASN A O 1
ATOM 635 N N . GLU A 1 86 ? 22.523 7.995 -8.788 1.00 65.62 86 GLU A N 1
ATOM 636 C CA . GLU A 1 86 ? 23.330 8.942 -7.996 1.00 65.62 86 GLU A CA 1
ATOM 637 C C . GLU A 1 86 ? 22.487 9.762 -7.000 1.00 65.62 86 GLU A C 1
ATOM 639 O O . GLU A 1 86 ? 23.007 10.206 -5.978 1.00 65.62 86 GLU A O 1
ATOM 644 N N . ASP A 1 87 ? 21.186 9.903 -7.276 1.00 67.12 87 ASP A N 1
ATOM 645 C CA . ASP A 1 87 ? 20.212 10.631 -6.457 1.00 67.12 87 ASP A CA 1
ATOM 646 C C . ASP A 1 87 ? 19.447 9.744 -5.449 1.00 67.12 87 ASP A C 1
ATOM 648 O O . ASP A 1 87 ? 18.566 10.254 -4.750 1.00 67.12 87 ASP A O 1
ATOM 652 N N . ALA A 1 88 ? 19.719 8.432 -5.377 1.00 66.50 88 ALA A N 1
ATOM 653 C CA . ALA A 1 88 ? 19.065 7.548 -4.407 1.00 66.50 88 ALA A CA 1
ATOM 654 C C . ALA A 1 88 ? 19.646 7.712 -3.002 1.00 66.50 88 ALA A C 1
ATOM 656 O O . ALA A 1 88 ? 20.858 7.630 -2.780 1.00 66.50 88 ALA A O 1
ATOM 657 N N . GLY A 1 89 ? 18.751 7.850 -2.026 1.00 64.12 89 GLY A N 1
ATOM 658 C CA . GLY A 1 89 ? 19.076 7.658 -0.625 1.00 64.12 89 GLY A CA 1
ATOM 659 C C . GLY A 1 89 ? 19.400 6.193 -0.327 1.00 64.12 89 GLY A C 1
ATOM 660 O O . GLY A 1 89 ? 18.920 5.263 -0.981 1.00 64.12 89 GLY A O 1
ATOM 661 N N . ALA A 1 90 ? 20.219 5.966 0.702 1.00 65.50 90 ALA A N 1
ATOM 662 C CA . ALA A 1 90 ? 20.444 4.625 1.223 1.00 65.50 90 ALA A CA 1
ATOM 663 C C . ALA A 1 90 ? 19.108 4.045 1.724 1.00 65.50 90 ALA A C 1
ATOM 665 O O . ALA A 1 90 ? 18.591 4.487 2.746 1.00 65.50 90 ALA A O 1
ATOM 666 N N . GLY A 1 91 ? 18.565 3.059 1.004 1.00 77.19 91 GLY A N 1
ATOM 667 C CA . GLY A 1 91 ? 17.282 2.433 1.333 1.00 77.19 91 GLY A CA 1
ATOM 668 C C . GLY A 1 91 ? 16.122 2.787 0.402 1.00 77.19 91 GLY A C 1
ATOM 669 O O . GLY A 1 91 ? 15.018 2.329 0.671 1.00 77.19 91 GLY A O 1
ATOM 670 N N . ASP A 1 92 ? 16.353 3.526 -0.684 1.00 88.31 92 ASP A N 1
ATOM 671 C CA . ASP A 1 92 ? 15.355 3.705 -1.744 1.00 88.31 92 ASP A CA 1
ATOM 672 C C . ASP A 1 92 ? 15.277 2.463 -2.648 1.00 88.31 92 ASP A C 1
ATOM 674 O O . ASP A 1 92 ? 16.256 1.722 -2.825 1.00 88.31 92 ASP A O 1
ATOM 678 N N . VAL A 1 93 ? 14.117 2.244 -3.268 1.00 92.31 93 VAL A N 1
ATOM 679 C CA . VAL A 1 93 ? 13.914 1.156 -4.236 1.00 92.31 93 VAL A CA 1
ATOM 680 C C . VAL A 1 93 ? 13.363 1.673 -5.551 1.00 92.31 93 VAL A C 1
ATOM 682 O O . VAL A 1 93 ? 12.567 2.606 -5.598 1.00 92.31 93 VAL A O 1
ATOM 685 N N . THR A 1 94 ? 13.770 1.028 -6.635 1.00 92.81 94 THR A N 1
ATOM 686 C CA . THR A 1 94 ? 13.140 1.169 -7.941 1.00 92.81 94 THR A CA 1
ATOM 687 C C . THR A 1 94 ? 12.073 0.093 -8.092 1.00 92.81 94 THR A C 1
ATOM 689 O O . THR A 1 94 ? 12.359 -1.095 -7.934 1.00 92.81 94 THR A O 1
ATOM 692 N N . VAL A 1 95 ? 10.856 0.514 -8.415 1.00 93.50 95 VAL A N 1
ATOM 693 C CA . VAL A 1 95 ? 9.723 -0.344 -8.757 1.00 93.50 95 VAL A CA 1
ATOM 694 C C . VAL A 1 95 ? 9.545 -0.299 -10.263 1.00 93.50 95 VAL A C 1
ATOM 696 O O . VAL A 1 95 ? 9.344 0.762 -10.844 1.00 93.50 95 VAL A O 1
ATOM 699 N N . THR A 1 96 ? 9.664 -1.452 -10.908 1.00 93.00 96 THR A N 1
ATOM 700 C CA . THR A 1 96 ? 9.481 -1.599 -12.353 1.00 93.00 96 THR A CA 1
ATOM 701 C C . THR A 1 96 ? 8.264 -2.465 -12.609 1.00 93.00 96 THR A C 1
ATOM 703 O O . THR A 1 96 ? 8.283 -3.655 -12.296 1.00 93.00 96 THR A O 1
ATOM 706 N N . THR A 1 97 ? 7.224 -1.880 -13.188 1.00 90.31 97 THR A N 1
ATOM 707 C CA . THR A 1 97 ? 6.036 -2.599 -13.644 1.00 90.31 97 THR A CA 1
ATOM 708 C C . THR A 1 97 ? 6.255 -3.009 -15.095 1.00 90.31 97 THR A C 1
ATOM 710 O O . THR A 1 97 ? 6.574 -2.187 -15.957 1.00 90.31 97 THR A O 1
ATOM 713 N N . ILE A 1 98 ? 6.113 -4.305 -15.355 1.00 89.56 98 ILE A N 1
ATOM 714 C CA . ILE A 1 98 ? 6.330 -4.946 -16.647 1.00 89.56 98 ILE A CA 1
ATOM 715 C C . ILE A 1 98 ? 5.020 -5.590 -17.071 1.00 89.56 98 ILE A C 1
ATOM 717 O O . ILE A 1 98 ? 4.438 -6.358 -16.305 1.00 89.56 98 ILE A O 1
ATOM 721 N N . ALA A 1 99 ? 4.573 -5.313 -18.289 1.00 83.44 99 ALA A N 1
ATOM 722 C CA . ALA A 1 99 ? 3.451 -6.008 -18.902 1.00 83.44 99 ALA A CA 1
ATOM 723 C C . ALA A 1 99 ? 3.847 -6.459 -20.301 1.00 83.44 99 ALA A C 1
ATOM 725 O O . ALA A 1 99 ? 4.458 -5.701 -21.046 1.00 83.44 99 ALA A O 1
ATOM 726 N N . ASP A 1 100 ? 3.518 -7.703 -20.647 1.00 79.94 100 ASP A N 1
ATOM 727 C CA . ASP A 1 100 ? 3.835 -8.275 -21.963 1.00 79.94 100 ASP A CA 1
ATOM 728 C C . ASP A 1 100 ? 5.336 -8.244 -22.317 1.00 79.94 100 ASP A C 1
ATOM 730 O O . ASP A 1 100 ? 5.715 -8.254 -23.484 1.00 79.94 100 ASP A O 1
ATOM 734 N N . GLY A 1 101 ? 6.195 -8.254 -21.290 1.00 83.50 101 GLY A N 1
ATOM 735 C CA . GLY A 1 101 ? 7.654 -8.167 -21.420 1.00 83.50 101 GLY A CA 1
ATOM 736 C C . GLY A 1 101 ? 8.196 -6.742 -21.579 1.00 83.50 101 GLY A C 1
ATOM 737 O O . GLY A 1 101 ? 9.409 -6.550 -21.517 1.00 83.50 101 GLY A O 1
ATOM 738 N N . ASP A 1 102 ? 7.324 -5.743 -21.716 1.00 85.44 102 ASP A N 1
ATOM 739 C CA . ASP A 1 102 ? 7.705 -4.340 -21.833 1.00 85.44 102 ASP A CA 1
ATOM 740 C C . ASP A 1 102 ? 7.677 -3.647 -20.466 1.00 85.44 102 ASP A C 1
ATOM 742 O O . ASP A 1 102 ? 6.726 -3.779 -19.689 1.00 85.44 102 ASP A O 1
ATOM 746 N N . GLN A 1 103 ? 8.722 -2.868 -20.169 1.00 89.06 103 GLN A N 1
ATOM 747 C CA . GLN A 1 103 ? 8.739 -1.983 -19.002 1.00 89.06 103 GLN A CA 1
ATOM 748 C C . GLN A 1 103 ? 7.816 -0.797 -19.272 1.00 89.06 103 GLN A C 1
ATOM 750 O O . GLN A 1 103 ? 8.169 0.142 -19.983 1.00 89.06 103 GLN A O 1
ATOM 755 N N . ILE A 1 104 ? 6.617 -0.870 -18.711 1.00 81.62 104 ILE A N 1
ATOM 756 C CA . ILE A 1 104 ? 5.550 0.115 -18.904 1.00 81.62 104 ILE A CA 1
ATOM 757 C C . ILE A 1 104 ? 5.641 1.258 -17.895 1.00 81.62 104 ILE A C 1
ATOM 759 O O . ILE A 1 104 ? 5.166 2.356 -18.177 1.00 81.62 104 ILE A O 1
ATOM 763 N N . LEU A 1 105 ? 6.259 1.015 -16.735 1.00 84.94 105 LEU A N 1
ATOM 764 C CA . LEU A 1 105 ? 6.442 2.026 -15.707 1.00 84.94 105 LEU A CA 1
ATOM 765 C C . LEU A 1 105 ? 7.659 1.725 -14.828 1.00 84.94 105 LEU A C 1
ATOM 767 O O . LEU A 1 105 ? 7.873 0.584 -14.419 1.00 84.94 105 LEU A O 1
ATOM 771 N N . VAL A 1 106 ? 8.439 2.763 -14.530 1.00 89.00 106 VAL A N 1
ATOM 772 C CA . VAL A 1 106 ? 9.595 2.706 -13.630 1.00 89.00 106 VAL A CA 1
ATOM 773 C C . VAL A 1 106 ? 9.499 3.875 -12.662 1.00 89.00 106 VAL A C 1
ATOM 775 O O . VAL A 1 106 ? 9.548 5.033 -13.074 1.00 89.00 106 VAL A O 1
ATOM 778 N N . GLU A 1 107 ? 9.385 3.570 -11.378 1.00 88.12 107 GLU A N 1
ATOM 779 C CA . GLU A 1 107 ? 9.272 4.551 -10.305 1.00 88.12 107 GLU A CA 1
ATOM 780 C C . GLU A 1 107 ? 10.349 4.330 -9.250 1.00 88.12 107 GLU A C 1
ATOM 782 O O . GLU A 1 107 ? 10.838 3.221 -9.046 1.00 88.12 107 GLU A O 1
ATOM 787 N N . MET A 1 108 ? 10.709 5.399 -8.550 1.00 89.69 108 MET A N 1
ATOM 788 C CA . MET A 1 108 ? 11.575 5.336 -7.381 1.00 89.69 108 MET A CA 1
ATOM 789 C C . MET A 1 108 ? 10.734 5.637 -6.147 1.00 89.69 108 MET A C 1
ATOM 791 O O . MET A 1 108 ? 10.139 6.709 -6.058 1.00 89.69 108 MET A O 1
ATOM 795 N N . LEU A 1 109 ? 10.703 4.699 -5.205 1.00 90.44 109 LEU A N 1
ATOM 796 C CA . LEU A 1 109 ? 10.027 4.866 -3.926 1.00 90.44 109 LEU A CA 1
ATOM 797 C C . LEU A 1 109 ? 11.016 5.321 -2.864 1.00 90.44 109 LEU A C 1
ATOM 799 O O . LEU A 1 109 ? 12.085 4.725 -2.696 1.00 90.44 109 LEU A O 1
ATOM 803 N N . ARG A 1 110 ? 10.615 6.374 -2.149 1.00 91.06 110 ARG A N 1
ATOM 804 C CA . ARG A 1 110 ? 11.405 7.053 -1.122 1.00 91.06 110 ARG A CA 1
ATOM 805 C C . ARG A 1 110 ? 10.601 7.110 0.162 1.00 91.06 110 ARG A C 1
ATOM 807 O O . ARG A 1 110 ? 9.728 7.955 0.328 1.00 91.06 110 ARG A O 1
ATOM 814 N N . THR A 1 111 ? 10.903 6.207 1.082 1.00 91.38 111 THR A N 1
ATOM 815 C CA . THR A 1 111 ? 10.195 6.082 2.364 1.00 91.38 111 THR A CA 1
ATOM 816 C C . THR A 1 111 ? 10.879 6.888 3.467 1.00 91.38 111 THR A C 1
ATOM 818 O O . THR A 1 111 ? 11.174 6.359 4.538 1.00 91.38 111 THR A O 1
ATOM 821 N N . ASP A 1 112 ? 11.211 8.149 3.186 1.00 90.56 112 ASP A N 1
ATOM 822 C CA . ASP A 1 112 ? 11.885 9.059 4.123 1.00 90.56 112 ASP A CA 1
ATOM 823 C C . ASP A 1 112 ? 10.904 9.952 4.905 1.00 90.56 112 ASP A C 1
ATOM 825 O O . ASP A 1 112 ? 11.325 10.798 5.701 1.00 90.56 112 ASP A O 1
ATOM 829 N N . GLY A 1 113 ? 9.597 9.778 4.673 1.00 92.19 113 GLY A N 1
ATOM 830 C CA . GLY A 1 113 ? 8.527 10.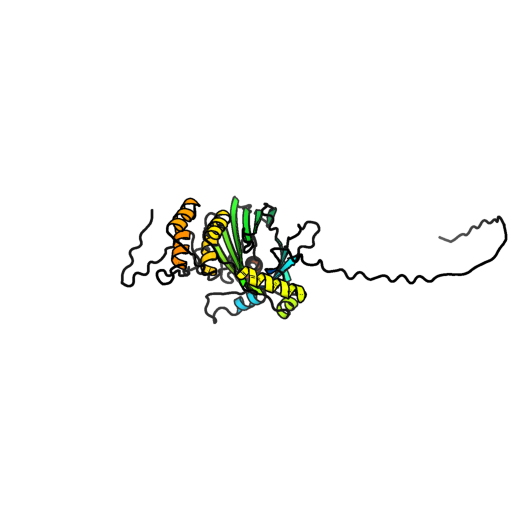556 5.290 1.00 92.19 113 GLY A CA 1
ATOM 831 C C . GLY A 1 113 ? 8.460 12.010 4.817 1.00 92.19 113 GLY A C 1
ATOM 832 O O . GLY A 1 113 ? 7.685 12.793 5.372 1.00 92.19 113 GLY A O 1
ATOM 833 N N . ARG A 1 114 ? 9.251 12.407 3.811 1.00 93.19 114 ARG A N 1
ATOM 834 C CA . ARG A 1 114 ? 9.279 13.777 3.286 1.00 93.19 114 ARG A CA 1
ATOM 835 C C . ARG A 1 114 ? 8.434 13.893 2.013 1.00 93.19 114 ARG A C 1
ATOM 837 O O . ARG A 1 114 ? 8.306 12.921 1.276 1.00 93.19 114 ARG A O 1
ATOM 844 N N . PRO A 1 115 ? 7.856 15.073 1.733 1.00 94.06 115 PRO A N 1
ATOM 845 C CA . PRO A 1 115 ? 7.243 15.344 0.437 1.00 94.06 115 PRO A CA 1
ATOM 846 C C . PRO A 1 115 ? 8.294 15.389 -0.678 1.00 94.06 115 PRO A C 1
ATOM 848 O O . PRO A 1 115 ? 9.291 16.108 -0.567 1.00 94.06 115 PRO A O 1
ATOM 851 N N . HIS A 1 116 ? 8.034 14.681 -1.772 1.00 92.69 116 HIS A N 1
ATOM 852 C CA . HIS A 1 116 ? 8.796 14.729 -3.018 1.00 92.69 116 HIS A CA 1
ATOM 853 C C . HIS A 1 116 ? 7.875 15.165 -4.150 1.00 92.69 116 HIS A C 1
ATOM 855 O O . HIS A 1 116 ? 6.758 14.669 -4.265 1.00 92.69 116 HIS A O 1
ATOM 861 N N . ALA A 1 117 ? 8.342 16.082 -4.996 1.00 92.19 117 ALA A N 1
ATOM 862 C CA . ALA A 1 117 ? 7.559 16.536 -6.138 1.00 92.19 117 ALA A CA 1
ATOM 863 C C . ALA A 1 117 ? 7.309 15.378 -7.115 1.00 92.19 117 ALA A C 1
ATOM 865 O O . ALA A 1 117 ? 8.243 14.678 -7.512 1.00 92.19 117 ALA A O 1
ATOM 866 N N . VAL A 1 118 ? 6.054 15.219 -7.522 1.00 88.06 118 VAL A N 1
ATOM 867 C CA . VAL A 1 118 ? 5.614 14.254 -8.531 1.00 88.06 118 VAL A CA 1
ATOM 868 C C . VAL A 1 118 ? 4.759 14.955 -9.575 1.00 88.06 118 VAL A C 1
ATOM 870 O O . VAL A 1 118 ? 4.174 16.015 -9.334 1.00 88.06 118 VAL A O 1
ATOM 873 N N . GLY A 1 119 ? 4.704 14.374 -10.765 1.00 80.50 119 GLY A N 1
ATOM 874 C CA . GLY A 1 119 ? 3.922 14.932 -11.849 1.00 80.50 119 GLY A CA 1
ATOM 875 C C . GLY A 1 119 ? 3.592 13.896 -12.902 1.00 80.50 119 GLY A C 1
ATOM 876 O O . GLY A 1 119 ? 4.408 13.045 -13.249 1.00 80.50 119 GLY A O 1
ATOM 877 N N . GLU A 1 120 ? 2.385 14.023 -13.421 1.00 72.12 120 GLU A N 1
ATOM 878 C CA . GLU A 1 120 ? 1.928 13.407 -14.653 1.00 72.12 120 GLU A CA 1
ATOM 879 C C . GLU A 1 120 ? 1.744 14.474 -15.734 1.00 72.12 120 GLU A C 1
ATOM 881 O O . GLU A 1 120 ? 1.985 15.659 -15.510 1.00 72.12 120 GLU A O 1
ATOM 886 N N . THR A 1 121 ? 1.312 14.068 -16.929 1.00 70.81 121 THR A N 1
ATOM 887 C CA . THR A 1 121 ? 1.176 14.967 -18.081 1.00 70.81 121 THR A CA 1
ATOM 888 C C . THR A 1 121 ? 0.341 16.220 -17.789 1.00 70.81 121 THR A C 1
ATOM 890 O O . THR A 1 121 ? 0.690 17.280 -18.295 1.00 70.81 121 THR A O 1
ATOM 893 N N . SER A 1 122 ? -0.720 16.120 -16.979 1.00 75.62 122 SER A N 1
ATOM 894 C CA . SER A 1 122 ? -1.646 17.231 -16.687 1.00 75.62 122 SER A CA 1
ATOM 895 C C . SER A 1 122 ? -1.894 17.473 -15.195 1.00 75.62 122 SER A C 1
ATOM 897 O O . SER A 1 122 ? -2.833 18.185 -14.842 1.00 75.62 122 SER A O 1
ATOM 899 N N . CYS A 1 123 ? -1.127 16.830 -14.314 1.00 82.31 123 CYS A N 1
ATOM 900 C CA . CYS A 1 123 ? -1.307 16.928 -12.867 1.00 82.31 123 CYS A CA 1
ATOM 901 C C . CYS A 1 123 ? 0.054 17.018 -12.187 1.00 82.31 123 CYS A C 1
ATOM 903 O O . CYS A 1 123 ? 0.961 16.260 -12.517 1.00 82.31 123 CYS A O 1
ATOM 905 N N . THR A 1 124 ? 0.194 17.908 -11.213 1.00 89.12 124 THR A N 1
ATOM 906 C CA . THR A 1 124 ? 1.435 18.074 -10.445 1.00 89.12 124 THR A CA 1
ATOM 907 C C . THR A 1 124 ? 1.132 18.143 -8.965 1.00 89.12 124 THR A C 1
ATOM 909 O O . THR A 1 124 ? 0.075 18.639 -8.578 1.00 89.12 124 THR A O 1
ATOM 912 N N . GLY A 1 125 ? 2.066 17.703 -8.135 1.00 91.44 125 GLY A N 1
ATOM 913 C CA . GLY A 1 125 ? 1.895 17.787 -6.697 1.00 91.44 125 GLY A CA 1
ATOM 914 C C . GLY A 1 125 ? 3.049 17.168 -5.940 1.00 91.44 125 GLY A C 1
ATOM 915 O O . GLY A 1 125 ? 4.186 17.156 -6.423 1.00 91.44 125 GLY A O 1
ATOM 916 N N . ASP A 1 126 ? 2.755 16.657 -4.754 1.00 93.88 126 ASP A N 1
ATOM 917 C CA . ASP A 1 126 ? 3.736 15.985 -3.921 1.00 93.88 126 ASP A CA 1
ATOM 918 C C . ASP A 1 126 ? 3.273 14.601 -3.482 1.00 93.88 126 ASP A C 1
ATOM 920 O O . ASP A 1 126 ? 2.083 14.304 -3.372 1.00 93.88 126 ASP A O 1
ATOM 924 N N . ARG A 1 127 ? 4.269 13.746 -3.274 1.00 93.31 127 ARG A N 1
ATOM 925 C CA . ARG A 1 127 ? 4.141 12.389 -2.775 1.00 93.31 127 ARG A CA 1
ATOM 926 C C . ARG A 1 127 ? 4.960 12.248 -1.507 1.00 93.31 127 ARG A C 1
ATOM 928 O O . ARG A 1 127 ? 6.106 12.690 -1.446 1.00 93.31 127 ARG A O 1
ATOM 935 N N . ARG A 1 128 ? 4.393 11.572 -0.518 1.00 95.50 128 ARG A N 1
ATOM 936 C CA . ARG A 1 128 ? 5.057 11.191 0.720 1.00 95.50 128 ARG A CA 1
ATOM 937 C C . ARG A 1 128 ? 4.828 9.712 0.966 1.00 95.50 128 ARG A C 1
ATOM 939 O O . ARG A 1 128 ? 3.682 9.287 1.093 1.00 95.50 128 ARG A O 1
ATOM 946 N N . ASP A 1 129 ? 5.918 8.972 1.115 1.00 94.94 129 ASP A N 1
ATOM 947 C CA . ASP A 1 129 ? 5.870 7.582 1.552 1.00 94.94 129 ASP A CA 1
ATOM 948 C C . ASP A 1 129 ? 6.550 7.446 2.915 1.00 94.94 129 ASP A C 1
ATOM 950 O O . ASP A 1 129 ? 7.578 8.073 3.188 1.00 94.94 129 ASP A O 1
ATOM 954 N N . THR A 1 130 ? 5.979 6.626 3.791 1.00 95.12 130 THR A N 1
ATOM 955 C CA . THR A 1 130 ? 6.529 6.368 5.123 1.00 95.12 130 THR A CA 1
ATOM 956 C C . THR A 1 130 ? 6.310 4.922 5.526 1.00 95.12 130 THR A C 1
ATOM 958 O O . THR A 1 130 ? 5.319 4.299 5.154 1.00 95.12 130 THR A O 1
ATOM 961 N N . TRP A 1 131 ? 7.235 4.394 6.317 1.00 95.56 131 TRP A N 1
ATOM 962 C CA . TRP A 1 131 ? 7.012 3.150 7.039 1.00 95.56 131 TRP A CA 1
ATOM 963 C C . TRP A 1 131 ? 6.066 3.393 8.213 1.00 95.56 131 TRP A C 1
ATOM 965 O O . TRP A 1 131 ? 6.088 4.479 8.800 1.00 95.56 131 TRP A O 1
ATOM 975 N N . SER A 1 132 ? 5.267 2.384 8.553 1.00 96.50 132 SER A N 1
ATOM 976 C CA . SER A 1 132 ? 4.615 2.302 9.859 1.00 96.50 132 SER A CA 1
ATOM 977 C C . SER A 1 132 ? 5.653 2.232 10.977 1.00 96.50 132 SER A C 1
ATOM 979 O O . SER A 1 132 ? 6.798 1.818 10.761 1.00 96.50 132 SER A O 1
ATOM 981 N N . ALA A 1 133 ? 5.253 2.595 12.192 1.00 95.19 133 ALA A N 1
ATOM 982 C CA . ALA A 1 133 ? 6.121 2.588 13.365 1.00 95.19 133 ALA A CA 1
ATOM 983 C C . ALA A 1 133 ? 6.716 1.198 13.663 1.00 95.19 133 ALA A C 1
ATOM 985 O O . ALA A 1 133 ? 7.849 1.094 14.136 1.00 95.19 133 ALA A O 1
ATOM 986 N N . ASP A 1 134 ? 5.975 0.130 13.354 1.00 92.69 134 ASP A N 1
ATOM 987 C CA . ASP A 1 134 ? 6.418 -1.266 13.474 1.00 92.69 134 ASP A CA 1
ATOM 988 C C . ASP A 1 134 ? 7.219 -1.772 12.254 1.00 92.69 134 ASP A C 1
ATOM 990 O O . ASP A 1 134 ? 7.695 -2.909 12.244 1.00 92.69 134 ASP A O 1
ATOM 994 N N . GLY A 1 135 ? 7.370 -0.938 11.221 1.00 93.31 135 GLY A N 1
ATOM 995 C CA . GLY A 1 135 ? 8.040 -1.250 9.963 1.00 93.31 135 GLY A CA 1
ATOM 996 C C . GLY A 1 135 ? 7.299 -2.251 9.076 1.00 93.31 135 GLY A C 1
ATOM 997 O O . GLY A 1 135 ? 7.829 -2.605 8.028 1.00 93.31 135 GLY A O 1
ATOM 998 N N . ALA A 1 136 ? 6.108 -2.721 9.466 1.00 94.56 136 ALA A N 1
ATOM 999 C CA . ALA A 1 136 ? 5.379 -3.786 8.780 1.00 94.56 136 ALA A CA 1
ATOM 1000 C C . ALA A 1 136 ? 4.641 -3.338 7.512 1.00 94.56 136 ALA A C 1
ATOM 1002 O O . ALA A 1 136 ? 4.283 -4.171 6.671 1.00 94.56 136 ALA A O 1
ATOM 1003 N N . ARG A 1 137 ? 4.385 -2.034 7.390 1.00 96.44 137 ARG A N 1
ATOM 1004 C CA . ARG A 1 137 ? 3.500 -1.450 6.385 1.00 96.44 137 ARG A CA 1
ATOM 1005 C C . ARG A 1 137 ? 4.152 -0.224 5.772 1.00 96.44 137 ARG A C 1
ATOM 1007 O O . ARG A 1 137 ? 4.902 0.496 6.426 1.00 96.44 137 ARG A O 1
ATOM 1014 N N . ILE A 1 138 ? 3.830 0.012 4.511 1.00 96.38 138 ILE A N 1
ATOM 1015 C CA . ILE A 1 138 ? 4.238 1.208 3.779 1.00 96.38 138 ILE A CA 1
ATOM 1016 C C . ILE A 1 138 ? 2.986 2.022 3.543 1.00 96.38 138 ILE A C 1
ATOM 1018 O O . ILE A 1 138 ? 2.070 1.533 2.887 1.00 96.38 138 ILE A O 1
ATOM 1022 N N . PHE A 1 139 ? 2.953 3.244 4.051 1.00 97.31 139 PHE A N 1
ATOM 1023 C CA . PHE A 1 139 ? 1.907 4.201 3.739 1.00 97.31 139 PHE A CA 1
ATOM 1024 C C . PHE A 1 139 ? 2.365 5.112 2.610 1.00 97.31 139 PHE A C 1
ATOM 1026 O O . PHE A 1 139 ? 3.485 5.622 2.632 1.00 97.31 139 PHE A O 1
ATOM 1033 N N . THR A 1 140 ? 1.483 5.335 1.644 1.00 95.75 140 THR A N 1
ATOM 1034 C CA . THR A 1 140 ? 1.705 6.249 0.522 1.00 95.75 140 THR A CA 1
ATOM 1035 C C . THR A 1 140 ? 0.624 7.314 0.536 1.00 95.75 140 THR A C 1
ATOM 1037 O O . THR A 1 140 ? -0.555 6.983 0.679 1.00 95.75 140 THR A O 1
ATOM 1040 N N . ARG A 1 141 ? 0.996 8.577 0.348 1.00 95.19 141 ARG A N 1
ATOM 1041 C CA . ARG A 1 141 ? 0.060 9.690 0.169 1.00 95.19 141 ARG A CA 1
ATOM 1042 C C . ARG A 1 141 ? 0.538 10.577 -0.965 1.00 95.19 141 ARG A C 1
ATOM 1044 O O . ARG A 1 141 ? 1.724 10.881 -1.059 1.00 95.19 141 ARG A O 1
ATOM 1051 N N . SER A 1 142 ? -0.366 10.991 -1.836 1.00 92.94 142 SER A N 1
ATOM 1052 C CA . SER A 1 142 ? -0.082 11.941 -2.904 1.00 92.94 142 SER A CA 1
ATOM 1053 C C . SER A 1 142 ? -1.251 12.886 -3.094 1.00 92.94 142 SER A C 1
ATOM 1055 O O . SER A 1 142 ? -2.394 12.451 -3.217 1.00 92.94 142 SER A O 1
ATOM 1057 N N . GLU A 1 143 ? -0.950 14.176 -3.127 1.00 91.12 143 GLU A N 1
ATOM 1058 C CA . GLU A 1 143 ? -1.913 15.239 -3.393 1.00 91.12 143 GLU A CA 1
ATOM 1059 C C . GLU A 1 143 ? -1.523 15.895 -4.710 1.00 91.12 143 GLU A C 1
ATOM 1061 O O . GLU A 1 143 ? -0.415 16.408 -4.854 1.00 91.12 143 GLU A O 1
ATOM 1066 N N . LEU A 1 144 ? -2.417 15.825 -5.694 1.00 87.44 144 LEU A N 1
ATOM 1067 C CA . LEU A 1 144 ? -2.183 16.299 -7.051 1.00 87.44 144 LEU A CA 1
ATOM 1068 C C . LEU A 1 144 ? -3.195 17.384 -7.407 1.00 87.44 144 LEU A C 1
ATOM 1070 O O . LEU A 1 144 ? -4.388 17.256 -7.133 1.00 87.44 144 LEU A O 1
ATOM 1074 N N . PHE A 1 145 ? -2.718 18.415 -8.091 1.00 87.12 145 PHE A N 1
ATOM 1075 C CA . PHE A 1 145 ? -3.532 19.467 -8.684 1.00 87.12 145 PHE A CA 1
ATOM 1076 C C . PHE A 1 145 ? -3.441 19.353 -10.198 1.00 87.12 145 PHE A C 1
ATOM 1078 O O . PHE A 1 145 ? -2.343 19.362 -10.765 1.00 87.12 145 PHE A O 1
ATOM 1085 N N . CYS A 1 146 ? -4.594 19.207 -10.840 1.00 82.81 146 CYS A N 1
ATOM 1086 C CA . CYS A 1 146 ? -4.696 19.012 -12.277 1.00 82.81 146 CYS A CA 1
ATOM 1087 C C . CYS A 1 146 ? -5.150 20.294 -12.990 1.00 82.81 146 CYS A C 1
ATOM 1089 O O . CYS A 1 146 ? -5.745 21.181 -12.383 1.00 82.81 146 CYS A O 1
ATOM 1091 N N . GLU A 1 147 ? -4.875 20.391 -14.294 1.00 79.50 147 GLU A N 1
ATOM 1092 C CA . GLU A 1 147 ? -5.206 21.568 -15.123 1.00 79.50 147 GLU A CA 1
ATOM 1093 C C . GLU A 1 147 ? -6.712 21.894 -15.202 1.00 79.50 147 GLU A C 1
ATOM 1095 O O . GLU A 1 147 ? -7.085 22.992 -15.607 1.00 79.50 147 GLU A O 1
ATOM 1100 N N . ASP A 1 148 ? -7.582 20.956 -14.824 1.00 74.31 148 ASP A N 1
ATOM 1101 C CA . ASP A 1 148 ? -9.038 21.120 -14.744 1.00 74.31 148 ASP A CA 1
ATOM 1102 C C . ASP A 1 148 ? -9.513 21.721 -13.405 1.00 74.31 148 ASP A C 1
ATOM 1104 O O . ASP A 1 148 ? -10.698 21.639 -13.078 1.00 74.31 148 ASP A O 1
ATOM 1108 N N . ASP A 1 149 ? -8.592 22.303 -12.629 1.00 73.88 149 ASP A N 1
ATOM 1109 C CA . ASP A 1 149 ? -8.795 22.810 -11.267 1.00 73.88 149 ASP A CA 1
ATOM 1110 C C . ASP A 1 149 ? -9.328 21.742 -10.288 1.00 73.88 149 ASP A C 1
ATOM 1112 O O . ASP A 1 149 ? -9.877 22.067 -9.229 1.00 73.88 149 ASP A O 1
ATOM 1116 N N . THR A 1 150 ? -9.160 20.450 -10.602 1.00 75.81 150 THR A N 1
ATOM 1117 C CA . THR A 1 150 ? -9.504 19.363 -9.680 1.00 75.81 150 THR A CA 1
ATOM 1118 C C . THR A 1 150 ? -8.309 18.966 -8.822 1.00 75.81 150 THR A C 1
ATOM 1120 O O . THR A 1 150 ? -7.191 18.768 -9.306 1.00 75.81 150 THR A O 1
ATOM 1123 N N . ALA A 1 151 ? -8.561 18.830 -7.520 1.00 82.31 151 ALA A N 1
ATOM 1124 C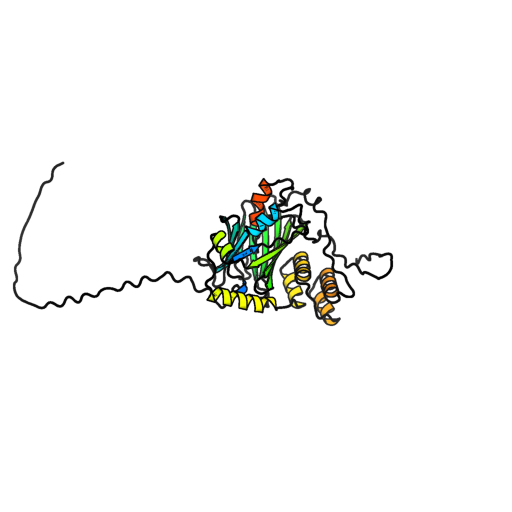 CA . ALA A 1 151 ? -7.641 18.172 -6.606 1.00 82.31 151 ALA A CA 1
ATOM 1125 C C . ALA A 1 151 ? -7.893 16.662 -6.636 1.00 82.31 151 ALA A C 1
ATOM 1127 O O . ALA A 1 151 ? -9.046 16.207 -6.651 1.00 82.31 151 ALA A O 1
ATOM 1128 N N . ARG A 1 152 ? -6.805 15.895 -6.623 1.00 81.50 152 ARG A N 1
ATOM 1129 C CA . ARG A 1 152 ? -6.828 14.441 -6.521 1.00 81.50 152 ARG A CA 1
ATOM 1130 C C . ARG A 1 152 ? -5.997 14.014 -5.334 1.00 81.50 152 ARG A C 1
ATOM 1132 O O . ARG A 1 152 ? -4.861 14.454 -5.175 1.00 81.50 152 ARG A O 1
ATOM 1139 N N . LEU A 1 153 ? -6.575 13.138 -4.532 1.00 86.50 153 LEU A N 1
ATOM 1140 C CA . LEU A 1 153 ? -5.902 12.535 -3.402 1.00 86.50 153 LEU A CA 1
ATOM 1141 C C . LEU A 1 153 ? -5.736 11.048 -3.680 1.00 86.50 153 LEU A C 1
ATOM 1143 O O . LEU A 1 153 ? -6.705 10.354 -3.977 1.00 86.50 153 LEU A O 1
ATOM 1147 N N . VAL A 1 154 ? -4.506 10.563 -3.567 1.00 87.69 154 VAL A N 1
ATOM 1148 C CA . VAL A 1 154 ? -4.198 9.138 -3.629 1.00 87.69 154 VAL A CA 1
ATOM 1149 C C . VAL A 1 154 ? -3.567 8.740 -2.309 1.00 87.69 154 VAL A C 1
ATOM 1151 O O . VAL A 1 154 ? -2.520 9.264 -1.937 1.00 87.69 154 VAL A O 1
ATOM 1154 N N . THR A 1 155 ? -4.203 7.830 -1.579 1.00 92.75 155 THR A N 1
ATOM 1155 C CA . THR A 1 155 ? -3.637 7.260 -0.349 1.00 92.75 155 THR A CA 1
ATOM 1156 C C . THR A 1 155 ? -3.603 5.752 -0.445 1.00 92.75 155 THR A C 1
ATOM 1158 O O . THR A 1 155 ? -4.387 5.150 -1.173 1.00 92.75 155 THR A O 1
ATOM 1161 N N . GLY A 1 156 ? -2.688 5.117 0.274 1.00 93.44 156 GLY A N 1
ATOM 1162 C CA . GLY A 1 156 ? -2.599 3.671 0.241 1.00 93.44 156 GLY A CA 1
ATOM 1163 C C . GLY A 1 156 ? -1.746 3.077 1.339 1.00 93.44 156 GLY A C 1
ATOM 1164 O O . GLY A 1 156 ? -1.003 3.776 2.031 1.00 93.44 156 GLY A O 1
ATOM 1165 N N . VAL A 1 157 ? -1.876 1.763 1.472 1.00 96.44 157 VAL A N 1
ATOM 1166 C CA . VAL A 1 157 ? -1.089 0.928 2.368 1.00 96.44 157 VAL A CA 1
ATOM 1167 C C . VAL A 1 157 ? -0.644 -0.337 1.644 1.00 96.44 157 VAL A C 1
ATOM 1169 O O . VAL A 1 157 ? -1.448 -1.023 1.012 1.00 96.44 157 VAL A O 1
ATOM 1172 N N . GLY A 1 158 ? 0.641 -0.667 1.754 1.00 96.50 158 GLY A N 1
ATOM 1173 C CA . GLY A 1 158 ? 1.178 -1.954 1.328 1.00 96.50 158 GLY A CA 1
ATOM 1174 C C . GLY A 1 158 ? 1.675 -2.783 2.504 1.00 96.50 158 GLY A C 1
ATOM 1175 O O . GLY A 1 158 ? 2.318 -2.253 3.408 1.00 96.50 158 GLY A O 1
ATOM 1176 N N . LEU A 1 159 ? 1.397 -4.088 2.486 1.00 97.06 159 LEU A N 1
ATOM 1177 C CA . LEU A 1 159 ? 1.769 -5.011 3.562 1.00 97.06 159 LEU A CA 1
ATOM 1178 C C . LEU A 1 159 ? 1.951 -6.454 3.083 1.00 97.06 159 LEU A C 1
ATOM 1180 O O . LEU A 1 159 ? 1.257 -6.923 2.181 1.00 97.06 159 LEU A O 1
ATOM 1184 N N . MET A 1 160 ? 2.848 -7.193 3.734 1.00 96.88 160 MET A N 1
ATOM 1185 C CA . MET A 1 160 ? 3.028 -8.629 3.498 1.00 96.88 160 MET A CA 1
ATOM 1186 C C . MET A 1 160 ? 1.936 -9.432 4.209 1.00 96.88 160 MET A C 1
ATOM 1188 O O . MET A 1 160 ? 1.748 -9.297 5.412 1.00 96.88 160 MET A O 1
ATOM 1192 N N . THR A 1 161 ? 1.265 -10.329 3.487 1.00 93.69 161 THR A N 1
ATOM 1193 C CA . THR A 1 161 ? 0.300 -11.290 4.061 1.00 93.69 161 THR A CA 1
ATOM 1194 C C . THR A 1 161 ? 0.896 -12.684 4.230 1.00 93.69 161 THR A C 1
ATOM 1196 O O . THR A 1 161 ? 0.362 -13.517 4.954 1.00 93.69 161 THR A O 1
ATOM 1199 N N . SER A 1 162 ? 2.018 -12.962 3.562 1.00 93.88 162 SER A N 1
ATOM 1200 C CA . SER A 1 162 ? 2.837 -14.152 3.787 1.00 93.88 162 SER A CA 1
ATOM 1201 C C . SER A 1 162 ? 4.259 -13.939 3.260 1.00 93.88 162 SER A C 1
ATOM 1203 O O . SER A 1 162 ? 4.560 -12.941 2.611 1.00 93.88 162 SER A O 1
ATOM 1205 N N . ALA A 1 163 ? 5.122 -14.948 3.404 1.00 92.94 163 ALA A N 1
ATOM 1206 C CA . ALA A 1 163 ? 6.467 -14.957 2.816 1.00 92.94 163 ALA A CA 1
ATOM 1207 C C . ALA A 1 163 ? 6.504 -14.834 1.272 1.00 92.94 163 ALA A C 1
ATOM 1209 O O . ALA A 1 163 ? 7.570 -14.637 0.672 1.00 92.94 163 ALA A O 1
ATOM 1210 N N . SER A 1 164 ? 5.365 -15.043 0.608 1.00 94.44 164 SER A N 1
ATOM 1211 C CA . SER A 1 164 ? 5.237 -15.051 -0.851 1.00 94.44 164 SER A CA 1
ATOM 1212 C C . SER A 1 164 ? 4.091 -14.199 -1.375 1.00 94.44 164 SER A C 1
ATOM 1214 O O . SER A 1 164 ? 3.861 -14.236 -2.581 1.00 94.44 164 SER A O 1
ATOM 1216 N N . THR A 1 165 ? 3.398 -13.449 -0.519 1.00 94.69 165 THR A N 1
ATOM 1217 C CA . THR A 1 165 ? 2.243 -12.648 -0.928 1.00 94.69 165 THR A CA 1
ATOM 1218 C C . THR A 1 165 ? 2.215 -11.334 -0.171 1.00 94.69 165 THR A C 1
ATOM 1220 O O . THR A 1 165 ? 2.440 -11.312 1.038 1.00 94.69 165 THR A O 1
ATOM 1223 N N . TRP A 1 166 ? 1.878 -10.259 -0.868 1.00 95.56 166 TRP A N 1
ATOM 1224 C CA . TRP A 1 166 ? 1.596 -8.965 -0.265 1.00 95.56 166 TRP A CA 1
ATOM 1225 C C . TRP A 1 166 ? 0.383 -8.312 -0.920 1.00 95.56 166 TRP A C 1
ATOM 1227 O O . TRP A 1 166 ? -0.063 -8.726 -1.995 1.00 95.56 166 TRP A O 1
ATOM 1237 N N . LEU A 1 167 ? -0.174 -7.340 -0.210 1.00 92.69 167 LEU A N 1
ATOM 1238 C CA . LEU A 1 167 ? -1.303 -6.531 -0.628 1.00 92.69 167 LEU A CA 1
ATOM 1239 C C . LEU A 1 167 ? -0.866 -5.092 -0.801 1.00 92.69 167 LEU A C 1
ATOM 1241 O O . LEU A 1 167 ? -0.082 -4.587 -0.003 1.00 92.69 167 LEU A O 1
ATOM 1245 N N . ASP A 1 168 ? -1.440 -4.453 -1.800 1.00 92.31 168 ASP A N 1
ATOM 1246 C CA . ASP A 1 168 ? -1.448 -3.016 -1.980 1.00 92.31 168 ASP A CA 1
ATOM 1247 C C . ASP A 1 168 ? -2.908 -2.567 -1.990 1.00 92.31 168 ASP A C 1
ATOM 1249 O O . ASP A 1 168 ? -3.715 -3.065 -2.774 1.00 92.31 168 ASP A O 1
ATOM 1253 N N . ILE A 1 169 ? -3.256 -1.679 -1.073 1.00 88.38 169 ILE A N 1
ATOM 1254 C CA . ILE A 1 169 ? -4.590 -1.109 -0.940 1.00 88.38 169 ILE A CA 1
ATOM 1255 C C . ILE A 1 169 ? -4.453 0.369 -1.244 1.00 88.38 169 ILE A C 1
ATOM 1257 O O . ILE A 1 169 ? -3.639 1.047 -0.624 1.00 88.38 169 ILE A O 1
ATOM 1261 N N . GLN A 1 170 ? -5.246 0.871 -2.180 1.00 87.31 170 GLN A N 1
ATOM 1262 C CA . GLN A 1 170 ? -5.135 2.242 -2.647 1.00 87.31 170 GLN A CA 1
ATOM 1263 C C . GLN A 1 170 ? -6.505 2.869 -2.841 1.00 87.31 170 GLN A C 1
ATOM 1265 O O . GLN A 1 170 ? -7.350 2.316 -3.538 1.00 87.31 170 GLN A O 1
ATOM 1270 N N . LEU A 1 171 ? -6.695 4.049 -2.269 1.00 84.50 171 LEU A N 1
ATOM 1271 C CA . LEU A 1 171 ? -7.791 4.952 -2.570 1.00 84.50 171 LEU A CA 1
ATOM 1272 C C . LEU A 1 171 ? -7.333 5.978 -3.603 1.00 84.50 171 LEU A C 1
ATOM 1274 O O . LEU A 1 171 ? -6.279 6.590 -3.441 1.00 84.50 171 LEU A O 1
ATOM 1278 N N . VAL A 1 172 ? -8.179 6.225 -4.599 1.00 79.31 172 VAL A N 1
ATOM 1279 C CA . VAL A 1 172 ? -8.119 7.427 -5.438 1.00 79.31 172 VAL A CA 1
ATOM 1280 C C . VAL A 1 172 ? -9.389 8.232 -5.201 1.00 79.31 172 VAL A C 1
ATOM 1282 O O . VAL A 1 172 ? -10.490 7.726 -5.416 1.00 79.31 172 VAL A O 1
ATOM 1285 N N . GLU A 1 173 ? -9.241 9.484 -4.779 1.00 78.00 173 GLU A N 1
ATOM 1286 C CA . GLU A 1 173 ? -10.331 10.435 -4.585 1.00 78.00 173 GLU A CA 1
ATOM 1287 C C . GLU A 1 173 ? -10.221 11.610 -5.561 1.00 78.00 173 GLU A C 1
ATOM 1289 O O . GLU A 1 173 ? -9.145 12.154 -5.814 1.00 78.00 173 GLU A O 1
ATOM 1294 N N . THR A 1 174 ? -11.352 12.011 -6.140 1.00 73.56 174 THR A N 1
ATOM 1295 C CA . THR A 1 174 ? -11.466 13.184 -7.012 1.00 73.56 174 THR A CA 1
ATOM 1296 C C . THR A 1 174 ? -12.832 13.834 -6.825 1.00 73.56 174 THR A C 1
ATOM 1298 O O . THR A 1 174 ? -13.872 13.192 -6.997 1.00 73.56 174 THR A O 1
ATOM 1301 N N . GLY A 1 175 ? -12.845 15.125 -6.481 1.00 69.62 175 GLY A N 1
ATOM 1302 C CA . GLY A 1 175 ? -14.082 15.904 -6.342 1.00 69.62 175 GLY A CA 1
ATOM 1303 C C . GLY A 1 175 ? -15.071 15.326 -5.321 1.00 69.62 175 GLY A C 1
ATOM 1304 O O . GLY A 1 175 ? -16.269 15.276 -5.601 1.00 69.62 175 GLY A O 1
ATOM 1305 N N . GLY A 1 176 ? -14.571 14.836 -4.180 1.00 67.81 176 GLY A N 1
ATOM 1306 C CA . GLY A 1 176 ? -15.378 14.260 -3.095 1.00 67.81 176 GLY A CA 1
ATOM 1307 C C . GLY A 1 176 ? -15.944 12.864 -3.378 1.00 67.81 176 GLY A C 1
ATOM 1308 O O . GLY A 1 176 ? -16.839 12.404 -2.673 1.00 67.81 176 GLY A O 1
ATOM 1309 N N . ARG A 1 177 ? -15.468 12.191 -4.432 1.00 68.56 177 ARG A N 1
ATOM 1310 C CA . ARG A 1 177 ? -15.795 10.792 -4.738 1.00 68.56 177 ARG A CA 1
ATOM 1311 C C . ARG A 1 177 ? -14.516 9.972 -4.719 1.00 68.56 177 ARG A C 1
ATOM 1313 O O . ARG A 1 177 ? -13.555 10.352 -5.381 1.00 68.56 177 ARG A O 1
ATOM 1320 N N . GLY A 1 178 ? -14.530 8.857 -3.997 1.00 70.69 178 GLY A N 1
ATOM 1321 C CA . GLY A 1 178 ? -13.385 7.965 -3.841 1.00 70.69 178 GLY A CA 1
ATOM 1322 C C . GLY A 1 178 ? -13.671 6.547 -4.323 1.00 70.69 178 GLY A C 1
ATOM 1323 O O . GLY A 1 178 ? -14.816 6.096 -4.276 1.00 70.69 178 GLY A O 1
ATOM 1324 N N . ALA A 1 179 ? -12.631 5.849 -4.776 1.00 70.94 179 ALA A N 1
ATOM 1325 C CA . ALA A 1 179 ? -12.670 4.423 -5.083 1.00 70.94 179 ALA A CA 1
ATOM 1326 C C . ALA A 1 179 ? -11.434 3.715 -4.514 1.00 70.94 179 ALA A C 1
ATOM 1328 O O . ALA A 1 179 ? -10.303 4.128 -4.778 1.00 70.94 179 ALA A O 1
ATOM 1329 N N . VAL A 1 180 ? -11.656 2.641 -3.752 1.00 76.88 180 VAL A N 1
ATOM 1330 C CA . VAL A 1 180 ? -10.588 1.791 -3.211 1.00 76.88 180 VAL A CA 1
ATOM 1331 C C . VAL A 1 180 ? -10.322 0.622 -4.154 1.00 76.88 180 VAL A C 1
ATOM 1333 O O . VAL A 1 180 ? -11.240 0.008 -4.692 1.00 76.88 180 VAL A O 1
ATOM 1336 N N . THR A 1 181 ? -9.048 0.303 -4.343 1.00 76.06 181 THR A N 1
ATOM 1337 C CA . THR A 1 181 ? -8.561 -0.861 -5.076 1.00 76.06 181 THR A CA 1
ATOM 1338 C C . THR A 1 181 ? -7.678 -1.694 -4.163 1.00 76.06 181 THR A C 1
ATOM 1340 O O . THR A 1 181 ? -6.804 -1.153 -3.492 1.00 76.06 181 THR A O 1
ATOM 1343 N N . VAL A 1 182 ? -7.868 -3.013 -4.182 1.00 80.81 182 VAL A N 1
ATOM 1344 C CA . VAL A 1 182 ? -6.991 -3.973 -3.504 1.00 80.81 182 VAL A CA 1
ATOM 1345 C C . VAL A 1 182 ? -6.263 -4.798 -4.557 1.00 80.81 182 VAL A C 1
ATOM 1347 O O . VAL A 1 182 ? -6.886 -5.467 -5.376 1.00 80.81 182 VAL A O 1
ATOM 1350 N N . ARG A 1 183 ? -4.936 -4.778 -4.543 1.00 85.00 183 ARG A N 1
ATOM 1351 C CA . ARG A 1 183 ? -4.075 -5.540 -5.450 1.00 85.00 183 ARG A CA 1
ATOM 1352 C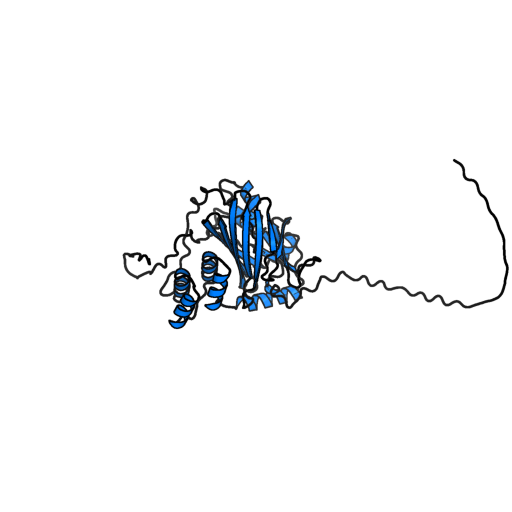 C . ARG A 1 183 ? -3.309 -6.565 -4.640 1.00 85.00 183 ARG A C 1
ATOM 1354 O O . ARG A 1 183 ? -2.713 -6.241 -3.618 1.00 85.00 183 ARG A O 1
ATOM 1361 N N . ARG A 1 184 ? -3.317 -7.814 -5.099 1.00 88.81 184 ARG A N 1
ATOM 1362 C CA . ARG A 1 184 ? -2.571 -8.900 -4.469 1.00 88.81 184 ARG A CA 1
ATOM 1363 C C . ARG A 1 184 ? -1.444 -9.319 -5.380 1.00 88.81 184 ARG A C 1
ATOM 1365 O O . ARG A 1 184 ? -1.651 -9.600 -6.555 1.00 88.81 184 ARG A O 1
ATOM 1372 N N . TYR A 1 185 ? -0.257 -9.402 -4.815 1.00 91.94 185 TYR A N 1
ATOM 1373 C CA . TYR A 1 185 ? 0.940 -9.767 -5.541 1.00 91.94 185 TYR A CA 1
ATOM 1374 C C . TYR A 1 185 ? 1.518 -11.024 -4.933 1.00 91.94 185 TYR A C 1
ATOM 1376 O O . TYR A 1 185 ? 1.755 -11.097 -3.728 1.00 91.94 185 TYR A O 1
ATOM 1384 N N . ARG A 1 186 ? 1.762 -12.024 -5.774 1.00 94.44 186 ARG A N 1
ATOM 1385 C CA . ARG A 1 186 ? 2.444 -13.255 -5.387 1.00 94.44 186 ARG A CA 1
ATOM 1386 C C . ARG A 1 186 ? 3.853 -13.228 -5.937 1.00 94.44 186 ARG A C 1
ATOM 1388 O O . ARG A 1 186 ? 4.058 -12.809 -7.066 1.00 94.44 186 ARG A O 1
ATOM 1395 N N . ARG A 1 187 ? 4.833 -13.711 -5.180 1.00 94.75 187 ARG A N 1
ATOM 1396 C CA . ARG A 1 187 ? 6.218 -13.781 -5.653 1.00 94.75 187 ARG A CA 1
ATOM 1397 C C . ARG A 1 187 ? 6.273 -14.524 -6.992 1.00 94.75 187 ARG A C 1
ATOM 1399 O O . ARG A 1 187 ? 5.728 -15.624 -7.104 1.00 94.75 187 ARG A O 1
ATOM 1406 N N . ALA A 1 188 ? 6.890 -13.906 -7.995 1.00 94.56 188 ALA A N 1
ATOM 1407 C CA . ALA A 1 188 ? 7.001 -14.485 -9.324 1.00 94.56 188 ALA A CA 1
ATOM 1408 C C . ALA A 1 188 ? 7.916 -15.716 -9.279 1.00 94.56 188 ALA A C 1
ATOM 1410 O O . ALA A 1 188 ? 8.888 -15.760 -8.517 1.00 94.56 188 ALA A O 1
ATOM 1411 N N . SER A 1 189 ? 7.612 -16.727 -10.096 1.00 92.56 189 SER A N 1
ATOM 1412 C CA . SER A 1 189 ? 8.571 -17.804 -10.336 1.00 92.56 189 SER A CA 1
ATOM 1413 C C . SER A 1 189 ? 9.787 -17.261 -11.088 1.00 92.56 189 SER A C 1
ATOM 1415 O O . SER A 1 189 ? 9.729 -16.212 -11.736 1.00 92.56 189 SER A O 1
ATOM 1417 N N . GLU A 1 190 ? 10.893 -18.000 -11.038 1.00 93.38 190 GLU A N 1
ATOM 1418 C CA . GLU A 1 190 ? 12.078 -17.673 -11.833 1.00 93.38 190 GLU A CA 1
ATOM 1419 C C . GLU A 1 190 ? 11.739 -17.623 -13.331 1.00 93.38 190 GLU A C 1
ATOM 1421 O O . GLU A 1 190 ? 12.102 -16.660 -13.998 1.00 93.38 190 GLU A O 1
ATOM 1426 N N . SER A 1 191 ? 10.941 -18.581 -13.824 1.00 92.38 191 SER A N 1
ATOM 1427 C CA . SER A 1 191 ? 10.488 -18.607 -15.220 1.00 92.38 191 SER A CA 1
ATOM 1428 C C . SER A 1 191 ? 9.682 -17.363 -15.595 1.00 92.38 191 SER A C 1
ATOM 1430 O O . SER A 1 191 ? 10.039 -16.688 -16.554 1.00 92.38 191 SER A O 1
ATOM 1432 N N . ALA A 1 192 ? 8.670 -16.998 -14.799 1.00 90.50 192 ALA A N 1
ATOM 1433 C CA . ALA A 1 192 ? 7.841 -15.820 -15.053 1.00 90.50 192 ALA A CA 1
ATOM 1434 C C . ALA A 1 192 ? 8.670 -14.527 -15.011 1.00 90.50 192 ALA A C 1
ATOM 1436 O O . ALA A 1 192 ? 8.451 -13.617 -15.803 1.00 90.50 192 ALA A O 1
ATOM 1437 N N . THR A 1 193 ? 9.665 -14.469 -14.121 1.00 94.25 193 THR A N 1
ATOM 1438 C CA . THR A 1 193 ? 10.604 -13.344 -14.041 1.00 94.25 193 THR A CA 1
ATOM 1439 C C . THR A 1 193 ? 11.426 -13.221 -15.326 1.00 94.25 193 THR A C 1
ATOM 1441 O O . THR A 1 193 ? 11.511 -12.138 -15.899 1.00 94.25 193 THR A O 1
ATOM 1444 N N . THR A 1 194 ? 11.997 -14.330 -15.808 1.00 94.38 194 THR A N 1
ATOM 1445 C CA . THR A 1 194 ? 12.804 -14.335 -17.037 1.00 94.38 194 THR A CA 1
ATOM 1446 C C . THR A 1 194 ? 11.979 -14.104 -18.301 1.00 94.38 194 THR A C 1
ATOM 1448 O O . THR A 1 194 ? 12.443 -13.420 -19.207 1.00 94.38 194 THR A O 1
ATOM 1451 N N . GLU A 1 195 ? 10.754 -14.632 -18.363 1.00 91.38 195 GLU A N 1
ATOM 1452 C CA . GLU A 1 195 ? 9.820 -14.424 -19.477 1.00 91.38 195 GLU A CA 1
ATOM 1453 C C . GLU A 1 195 ? 9.396 -12.956 -19.583 1.00 91.38 195 GLU A C 1
ATOM 1455 O O . GLU A 1 195 ? 9.274 -12.434 -20.688 1.00 91.38 195 GLU A O 1
ATOM 1460 N N . ALA A 1 196 ? 9.264 -12.265 -18.447 1.00 89.50 196 ALA A N 1
ATOM 1461 C CA . ALA A 1 196 ? 9.040 -10.824 -18.388 1.00 89.50 196 ALA A CA 1
ATOM 1462 C C . ALA A 1 196 ? 10.300 -9.989 -18.712 1.00 89.50 196 ALA A C 1
ATOM 1464 O O . ALA A 1 196 ? 10.264 -8.768 -18.630 1.00 89.50 196 ALA A O 1
ATOM 1465 N N . GLY A 1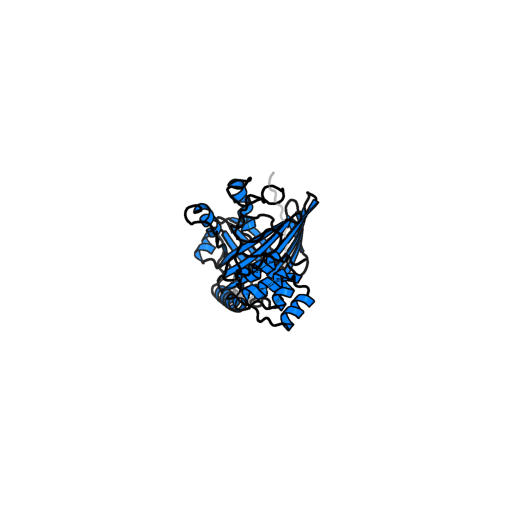 197 ? 11.439 -10.612 -19.037 1.00 92.94 197 GLY A N 1
ATOM 1466 C CA . GLY A 1 197 ? 12.689 -9.901 -19.327 1.00 92.94 197 GLY A CA 1
ATOM 1467 C C . GLY A 1 197 ? 13.383 -9.308 -18.094 1.00 92.94 197 GLY A C 1
ATOM 1468 O O . GLY A 1 197 ? 14.333 -8.536 -18.234 1.00 92.94 197 GLY A O 1
ATOM 1469 N N . ALA A 1 198 ? 12.945 -9.669 -16.886 1.00 93.88 198 ALA A N 1
ATOM 1470 C CA . ALA A 1 198 ? 13.566 -9.248 -15.638 1.00 93.88 198 ALA A CA 1
ATOM 1471 C C . ALA A 1 198 ? 14.637 -10.243 -15.164 1.00 93.88 198 ALA A C 1
ATOM 1473 O O . ALA A 1 198 ? 14.672 -11.412 -15.550 1.00 93.88 198 ALA A O 1
ATOM 1474 N N . THR A 1 199 ? 15.528 -9.772 -14.290 1.00 93.44 199 THR A N 1
ATOM 1475 C CA . THR A 1 199 ? 16.569 -10.613 -13.684 1.00 93.44 199 THR A CA 1
ATOM 1476 C C . THR A 1 199 ? 16.100 -11.130 -12.320 1.00 93.44 199 THR A C 1
ATOM 1478 O O . THR A 1 199 ? 15.802 -10.316 -11.443 1.00 93.44 199 THR A O 1
ATOM 1481 N N . PRO A 1 200 ? 16.058 -12.457 -12.095 1.00 93.12 200 PRO A N 1
ATOM 1482 C CA . PRO A 1 200 ? 15.768 -13.020 -10.780 1.00 93.12 200 PRO A CA 1
ATOM 1483 C C . PRO A 1 200 ? 16.774 -12.568 -9.717 1.00 93.12 200 PRO A C 1
ATOM 1485 O O . PRO A 1 200 ? 17.957 -12.363 -9.998 1.00 93.12 200 PRO A O 1
ATOM 1488 N N . LEU A 1 201 ? 16.323 -12.472 -8.464 1.00 91.62 201 LEU A N 1
ATOM 1489 C CA . LEU A 1 201 ? 17.235 -12.234 -7.348 1.00 91.62 201 LEU A CA 1
ATOM 1490 C C . LEU A 1 201 ? 18.240 -13.391 -7.207 1.00 91.62 201 LEU A C 1
ATOM 1492 O O . LEU A 1 201 ? 17.843 -14.555 -7.309 1.00 91.62 201 LEU A O 1
ATOM 1496 N N . PRO A 1 202 ? 19.508 -13.108 -6.854 1.00 92.19 202 PRO A N 1
ATOM 1497 C CA . PRO A 1 202 ? 20.456 -14.149 -6.476 1.00 92.19 202 PRO A CA 1
ATOM 1498 C C . PRO A 1 202 ? 19.903 -15.027 -5.346 1.00 92.19 202 PRO A C 1
ATOM 1500 O O . PRO A 1 202 ? 19.340 -14.513 -4.378 1.00 92.19 202 PRO A O 1
ATOM 1503 N N . ALA A 1 203 ? 20.111 -16.345 -5.428 1.00 92.25 203 ALA A N 1
ATOM 1504 C CA . ALA A 1 203 ? 19.514 -17.311 -4.498 1.00 92.25 203 ALA A CA 1
ATOM 1505 C C . ALA A 1 203 ? 19.712 -16.987 -2.995 1.00 92.25 203 ALA A C 1
ATOM 1507 O O . ALA A 1 203 ? 18.739 -17.111 -2.246 1.00 92.25 203 ALA A O 1
ATOM 1508 N N . PRO A 1 204 ? 20.893 -16.524 -2.523 1.00 92.81 204 PRO A N 1
ATOM 1509 C CA . PRO A 1 204 ? 21.063 -16.133 -1.121 1.00 92.81 204 PRO A CA 1
ATOM 1510 C C . PRO A 1 204 ? 20.182 -14.945 -0.714 1.00 92.81 204 PRO A C 1
ATOM 1512 O O . PRO A 1 204 ? 19.538 -14.989 0.332 1.00 92.81 204 PRO A O 1
ATOM 1515 N N . LEU A 1 205 ? 20.108 -13.910 -1.556 1.00 90.69 205 LEU A N 1
ATOM 1516 C CA . LEU A 1 205 ? 19.290 -12.723 -1.301 1.00 90.69 205 LEU A CA 1
ATOM 1517 C C . LEU A 1 205 ? 17.797 -13.054 -1.386 1.00 90.69 205 LEU A C 1
ATOM 1519 O O . LEU A 1 205 ? 17.014 -12.600 -0.561 1.00 90.69 205 LEU A O 1
ATOM 1523 N N . HIS A 1 206 ? 17.407 -13.913 -2.328 1.00 92.94 206 HIS A N 1
ATOM 1524 C CA . HIS A 1 206 ? 16.043 -14.421 -2.419 1.00 92.94 206 HIS A CA 1
ATOM 1525 C C . HIS A 1 206 ? 15.619 -15.165 -1.139 1.00 92.94 206 HIS A C 1
ATOM 1527 O O . HIS A 1 206 ? 14.516 -14.956 -0.635 1.00 92.94 206 HIS A O 1
ATOM 1533 N N . ALA A 1 207 ? 16.495 -16.003 -0.573 1.00 93.75 207 ALA A N 1
ATOM 1534 C CA . ALA A 1 207 ? 16.221 -16.694 0.686 1.00 93.75 207 ALA A CA 1
ATOM 1535 C C . ALA A 1 207 ? 16.061 -15.715 1.863 1.00 93.75 207 ALA A C 1
ATOM 1537 O O . ALA A 1 207 ? 15.136 -15.872 2.661 1.00 93.75 207 ALA A O 1
ATOM 1538 N N . GLN A 1 208 ? 16.911 -14.687 1.939 1.00 94.50 208 GLN A N 1
ATOM 1539 C CA . GLN A 1 208 ? 16.825 -13.633 2.958 1.00 94.50 208 GLN A CA 1
ATOM 1540 C C . GLN A 1 208 ? 15.538 -12.811 2.824 1.00 94.50 208 GLN A C 1
ATOM 1542 O O . GLN A 1 208 ? 14.816 -12.658 3.806 1.00 94.50 208 GLN A O 1
ATOM 1547 N N . ALA A 1 209 ? 15.194 -12.372 1.609 1.00 94.81 209 ALA A N 1
ATOM 1548 C CA . ALA A 1 209 ? 13.955 -11.651 1.323 1.00 94.81 209 ALA A CA 1
ATOM 1549 C C . ALA A 1 209 ? 12.717 -12.461 1.736 1.00 94.81 209 ALA A C 1
ATOM 1551 O O . ALA A 1 209 ? 11.812 -11.939 2.382 1.00 94.81 209 ALA A O 1
ATOM 1552 N N . ARG A 1 210 ? 12.687 -13.770 1.446 1.00 95.56 210 ARG A N 1
ATOM 1553 C CA . ARG A 1 210 ? 11.584 -14.646 1.879 1.00 95.56 210 ARG A CA 1
ATOM 1554 C C . ARG A 1 210 ? 11.512 -14.819 3.394 1.00 95.56 210 ARG A C 1
ATOM 1556 O O . ARG A 1 210 ? 10.409 -14.863 3.932 1.00 95.56 210 ARG A O 1
ATOM 1563 N N . ALA A 1 211 ? 12.650 -14.932 4.077 1.00 96.00 211 ALA A N 1
ATOM 1564 C CA . ALA A 1 211 ? 12.681 -15.029 5.535 1.00 96.00 211 ALA A CA 1
ATOM 1565 C C . ALA A 1 211 ? 12.189 -13.729 6.195 1.00 96.00 211 ALA A C 1
ATOM 1567 O O . ALA A 1 211 ? 11.370 -13.782 7.110 1.00 96.00 211 ALA A O 1
ATOM 1568 N N . ALA A 1 212 ? 12.619 -12.575 5.679 1.00 95.50 212 ALA A N 1
ATOM 1569 C CA . ALA A 1 212 ? 12.168 -11.268 6.143 1.00 95.50 212 ALA A CA 1
ATOM 1570 C C . ALA A 1 212 ? 10.661 -11.066 5.883 1.00 95.50 212 ALA A C 1
ATOM 1572 O O . ALA A 1 212 ? 9.936 -10.662 6.788 1.00 95.50 212 ALA A O 1
ATOM 1573 N N . ALA A 1 213 ? 10.169 -11.448 4.696 1.00 96.62 213 ALA A N 1
ATOM 1574 C CA . ALA A 1 213 ? 8.741 -11.445 4.361 1.00 96.62 213 ALA A CA 1
ATOM 1575 C C . ALA A 1 213 ? 7.910 -12.353 5.265 1.00 96.62 213 ALA A C 1
ATOM 1577 O O . ALA A 1 213 ? 6.801 -11.993 5.647 1.00 96.62 213 ALA A O 1
ATOM 1578 N N . HIS A 1 214 ? 8.443 -13.515 5.649 1.00 95.94 214 HIS A N 1
ATOM 1579 C CA . HIS A 1 214 ? 7.767 -14.360 6.621 1.00 95.94 214 HIS A CA 1
ATOM 1580 C C . HIS A 1 214 ? 7.632 -13.651 7.968 1.00 95.94 214 HIS A C 1
ATOM 1582 O O . HIS A 1 214 ? 6.520 -13.552 8.473 1.00 95.94 214 HIS A O 1
ATOM 1588 N N . LEU A 1 215 ? 8.736 -13.127 8.511 1.00 95.25 215 LEU A N 1
ATOM 1589 C CA . LEU A 1 215 ? 8.750 -12.471 9.816 1.00 95.25 215 LEU A CA 1
ATOM 1590 C C . LEU A 1 215 ? 7.754 -11.307 9.871 1.00 95.25 215 LEU A C 1
ATOM 1592 O O . LEU A 1 215 ? 6.884 -11.284 10.735 1.00 95.25 215 LEU A O 1
ATOM 1596 N N . ILE A 1 216 ? 7.830 -10.393 8.907 1.00 95.06 216 ILE A N 1
ATOM 1597 C CA . ILE A 1 216 ? 6.994 -9.189 8.880 1.00 95.06 216 ILE A CA 1
ATOM 1598 C C . ILE A 1 216 ? 5.511 -9.497 8.627 1.00 95.06 216 ILE A C 1
ATOM 1600 O O . ILE A 1 216 ? 4.645 -8.825 9.172 1.00 95.06 216 ILE A O 1
ATOM 1604 N N . SER A 1 217 ? 5.198 -10.571 7.887 1.00 95.12 217 SER A N 1
ATOM 1605 C CA . SER A 1 217 ? 3.808 -11.014 7.681 1.00 95.12 217 SER A CA 1
ATOM 1606 C C . SER A 1 217 ? 3.137 -11.569 8.942 1.00 95.12 217 SER A C 1
ATOM 1608 O O . SER A 1 217 ? 1.928 -11.778 8.947 1.00 95.12 217 SER A O 1
ATOM 1610 N N . THR A 1 218 ? 3.904 -11.838 10.007 1.00 94.00 218 THR A N 1
ATOM 1611 C CA . THR A 1 218 ? 3.344 -12.275 11.298 1.00 94.00 218 THR A CA 1
ATOM 1612 C C . THR A 1 218 ? 2.960 -11.116 12.215 1.00 94.00 218 THR A C 1
ATOM 1614 O O . THR A 1 218 ? 2.325 -11.349 13.246 1.00 94.00 218 THR A O 1
ATOM 1617 N N . THR A 1 219 ? 3.310 -9.880 11.848 1.00 93.25 219 THR A N 1
ATOM 1618 C CA . THR A 1 219 ? 2.936 -8.685 12.601 1.00 93.25 219 THR A CA 1
ATOM 1619 C C . THR A 1 219 ? 1.434 -8.443 12.469 1.00 93.25 219 THR A C 1
ATOM 1621 O O . THR A 1 219 ? 0.924 -8.165 11.384 1.00 93.25 219 THR A O 1
ATOM 1624 N N . LYS A 1 220 ? 0.709 -8.572 13.583 1.00 92.06 220 LYS A N 1
ATOM 1625 C CA . LYS A 1 220 ? -0.739 -8.330 13.644 1.00 92.06 220 LYS A CA 1
ATOM 1626 C C . LYS A 1 220 ? -1.034 -6.835 13.734 1.00 92.06 220 LYS A C 1
ATOM 1628 O O . LYS A 1 220 ? -0.236 -6.104 14.309 1.00 92.06 220 LYS A O 1
ATOM 1633 N N . LEU A 1 221 ? -2.191 -6.410 13.222 1.00 94.62 221 LEU A N 1
ATOM 1634 C CA . LEU A 1 221 ? -2.706 -5.065 13.485 1.00 94.62 221 LEU A CA 1
ATOM 1635 C C . LEU A 1 221 ? -3.099 -4.931 14.959 1.00 94.62 221 LEU A C 1
ATOM 1637 O O . LEU A 1 221 ? -3.813 -5.769 15.508 1.00 94.62 221 LEU A O 1
ATOM 1641 N N . SER A 1 222 ? -2.635 -3.856 15.579 1.00 94.50 222 SER A N 1
ATOM 1642 C CA . SER A 1 222 ? -3.005 -3.394 16.913 1.00 94.50 222 SER A CA 1
ATOM 1643 C C . SER A 1 222 ? -3.908 -2.155 16.829 1.00 94.50 222 SER A C 1
ATOM 1645 O O . SER A 1 222 ? -3.931 -1.488 15.793 1.00 94.50 222 SER A O 1
ATOM 1647 N N . PRO A 1 223 ? -4.616 -1.780 17.910 1.00 95.44 223 PRO A N 1
ATOM 1648 C CA . PRO A 1 223 ? -5.354 -0.516 17.953 1.00 95.44 223 PRO A CA 1
ATOM 1649 C C . PRO A 1 223 ? -4.481 0.709 17.630 1.00 95.44 223 PRO A C 1
ATOM 1651 O O . PRO A 1 223 ? -4.915 1.594 16.898 1.00 95.44 223 PRO A O 1
ATOM 1654 N N . SER A 1 224 ? -3.221 0.734 18.082 1.00 95.38 224 SER A N 1
ATOM 1655 C CA . SER A 1 224 ? -2.280 1.811 17.742 1.00 95.38 224 SER A CA 1
ATOM 1656 C C . SER A 1 224 ? -1.930 1.868 16.255 1.00 95.38 224 SER A C 1
ATOM 1658 O O . SER A 1 224 ? -1.737 2.960 15.730 1.00 95.38 224 SER A O 1
ATOM 1660 N N . ASP A 1 225 ? -1.901 0.726 15.560 1.00 96.69 225 ASP A N 1
ATOM 1661 C CA . ASP A 1 225 ? -1.693 0.708 14.107 1.00 96.69 225 ASP A CA 1
ATOM 1662 C C . ASP A 1 225 ? -2.892 1.307 13.362 1.00 96.69 225 ASP A C 1
ATOM 1664 O O . ASP A 1 225 ? -2.718 1.906 12.304 1.00 96.69 225 ASP A O 1
ATOM 1668 N N . ILE A 1 226 ? -4.108 1.176 13.908 1.00 96.38 226 ILE A N 1
ATOM 1669 C CA . ILE A 1 226 ? -5.311 1.796 13.335 1.00 96.38 226 ILE A CA 1
ATOM 1670 C C . ILE A 1 226 ? -5.275 3.311 13.520 1.00 96.38 226 ILE A C 1
ATOM 1672 O O . ILE A 1 226 ? -5.542 4.039 12.566 1.00 96.38 226 ILE A O 1
ATOM 1676 N N . VAL A 1 227 ? -4.877 3.787 14.704 1.00 97.00 227 VAL A N 1
ATOM 1677 C CA . VAL A 1 227 ? -4.658 5.220 14.959 1.00 97.00 227 VAL A CA 1
ATOM 1678 C C . VAL A 1 227 ? -3.600 5.784 14.005 1.00 97.00 227 VAL A C 1
ATOM 1680 O O . VAL A 1 227 ? -3.817 6.827 13.391 1.00 97.00 227 VAL A O 1
ATOM 1683 N N . GLU A 1 228 ? -2.475 5.084 13.829 1.00 97.44 228 GLU A N 1
ATOM 1684 C CA . GLU A 1 228 ? -1.420 5.489 12.894 1.00 97.44 228 GLU A CA 1
ATOM 1685 C C . GLU A 1 228 ? -1.923 5.521 11.444 1.00 97.44 228 GLU A C 1
ATOM 1687 O O . GLU A 1 228 ? -1.776 6.537 10.761 1.00 97.44 228 GLU A O 1
ATOM 1692 N N . ALA A 1 229 ? -2.537 4.432 10.974 1.00 96.88 229 ALA A N 1
ATOM 1693 C CA . ALA A 1 229 ? -3.029 4.326 9.605 1.00 96.88 229 ALA A CA 1
ATOM 1694 C C . ALA A 1 229 ? -4.081 5.400 9.299 1.00 96.88 229 ALA A C 1
ATOM 1696 O O . ALA A 1 229 ? -4.032 6.009 8.230 1.00 96.88 229 ALA A O 1
ATOM 1697 N N . HIS A 1 230 ? -4.984 5.678 10.244 1.00 95.25 230 HIS A N 1
ATOM 1698 C CA . HIS A 1 230 ? -5.981 6.741 10.128 1.00 95.25 230 HIS A CA 1
ATOM 1699 C C . HIS A 1 230 ? -5.353 8.141 10.097 1.00 95.25 230 HIS A C 1
ATOM 1701 O O . HIS A 1 230 ? -5.802 9.004 9.351 1.00 95.25 230 HIS A O 1
ATOM 1707 N N . GLY A 1 231 ? -4.277 8.369 10.853 1.00 95.12 231 GLY A N 1
ATOM 1708 C CA . GLY A 1 231 ? -3.567 9.648 10.839 1.00 95.12 231 GLY A CA 1
ATOM 1709 C C . GLY A 1 231 ? -2.826 9.950 9.529 1.00 95.12 231 GLY A C 1
ATOM 1710 O O . GLY A 1 231 ? -2.443 11.098 9.298 1.00 95.12 231 GLY A O 1
ATOM 1711 N N . ILE A 1 232 ? -2.594 8.942 8.680 1.00 94.75 232 ILE A N 1
ATOM 1712 C CA . ILE A 1 232 ? -1.791 9.063 7.449 1.00 94.75 232 ILE A CA 1
ATOM 1713 C C . ILE A 1 232 ? -2.641 8.877 6.181 1.00 94.75 232 ILE A C 1
ATOM 1715 O O . ILE A 1 232 ? -2.400 9.536 5.163 1.00 94.75 232 ILE A O 1
ATOM 1719 N N . THR A 1 233 ? -3.621 7.976 6.226 1.00 93.56 233 THR A N 1
ATOM 1720 C CA . THR A 1 233 ? -4.444 7.552 5.083 1.00 93.56 233 THR A CA 1
ATOM 1721 C C . THR A 1 233 ? -5.926 7.814 5.326 1.00 93.56 233 THR A C 1
ATOM 1723 O O . THR A 1 233 ? -6.347 8.086 6.445 1.00 93.56 233 THR A O 1
ATOM 1726 N N . GLU A 1 234 ? -6.732 7.722 4.271 1.00 89.56 234 GLU A N 1
ATOM 1727 C CA . GLU A 1 234 ? -8.173 7.934 4.390 1.00 89.56 234 GLU A CA 1
ATOM 1728 C C . GLU A 1 234 ? -8.889 6.725 5.004 1.00 89.56 234 GLU A C 1
ATOM 1730 O O . GLU A 1 234 ? -8.478 5.576 4.820 1.00 89.56 234 GLU A O 1
ATOM 1735 N N . THR A 1 235 ? -10.016 6.975 5.676 1.00 88.56 235 THR A N 1
ATOM 1736 C CA . THR A 1 235 ? -10.824 5.964 6.386 1.00 88.56 235 THR A CA 1
ATOM 1737 C C . THR A 1 235 ? -11.082 4.710 5.547 1.00 88.56 235 THR A C 1
ATOM 1739 O O . THR A 1 235 ? -10.892 3.600 6.035 1.00 88.56 235 THR A O 1
ATOM 1742 N N . ALA A 1 236 ? -11.417 4.866 4.262 1.00 84.00 236 ALA A N 1
ATOM 1743 C CA . ALA A 1 236 ? -11.701 3.745 3.363 1.00 84.00 236 ALA A CA 1
ATOM 1744 C C . ALA A 1 236 ? -10.490 2.811 3.136 1.00 84.00 236 ALA A C 1
ATOM 1746 O O . ALA A 1 236 ? -10.658 1.609 2.922 1.00 84.00 236 ALA A O 1
ATOM 1747 N N . VAL A 1 237 ? -9.259 3.336 3.204 1.00 89.88 237 VAL A N 1
ATOM 1748 C CA . VAL A 1 237 ? -8.030 2.525 3.146 1.00 89.88 237 VAL A CA 1
ATOM 1749 C C . VAL A 1 237 ? -7.877 1.712 4.429 1.00 89.88 237 VAL A C 1
ATOM 1751 O O . VAL A 1 237 ? -7.540 0.530 4.365 1.00 89.88 237 VAL A O 1
ATOM 1754 N N . VAL A 1 238 ? -8.164 2.316 5.585 1.00 94.19 238 VAL A N 1
ATOM 1755 C CA . VAL A 1 238 ? -8.081 1.657 6.897 1.00 94.19 238 VAL A CA 1
ATOM 1756 C C . VAL A 1 238 ? -9.148 0.566 7.043 1.00 94.19 238 VAL A C 1
ATOM 1758 O O . VAL A 1 238 ? -8.843 -0.530 7.515 1.00 94.19 238 VAL A O 1
ATOM 1761 N N . GLU A 1 239 ? -10.372 0.808 6.567 1.00 88.88 239 GLU A N 1
ATOM 1762 C CA . GLU A 1 239 ? -11.428 -0.211 6.495 1.00 88.88 239 GLU A CA 1
ATOM 1763 C C . GLU A 1 239 ? -10.983 -1.412 5.651 1.00 88.88 239 GLU A C 1
ATOM 1765 O O . GLU A 1 239 ? -11.002 -2.552 6.123 1.00 88.88 239 GLU A O 1
ATOM 1770 N N . ALA A 1 240 ? -10.525 -1.164 4.419 1.00 87.44 240 ALA A N 1
ATOM 1771 C CA . ALA A 1 240 ? -10.054 -2.219 3.527 1.00 87.44 240 ALA A CA 1
ATOM 1772 C C . ALA A 1 240 ? -8.855 -2.972 4.124 1.00 87.44 240 ALA A C 1
ATOM 1774 O O . ALA A 1 240 ? -8.793 -4.196 4.032 1.00 87.44 240 ALA A O 1
ATOM 1775 N N . LEU A 1 241 ? -7.936 -2.276 4.798 1.00 92.56 241 LEU A N 1
ATOM 1776 C CA . LEU A 1 241 ? -6.817 -2.891 5.510 1.00 92.56 241 LEU A CA 1
ATOM 1777 C C . LEU A 1 241 ? -7.295 -3.887 6.575 1.00 92.56 241 LEU A C 1
ATOM 1779 O O . LEU A 1 241 ? -6.810 -5.020 6.613 1.00 92.56 241 LEU A O 1
ATOM 1783 N N . MET A 1 242 ? -8.255 -3.502 7.417 1.00 92.56 242 MET A N 1
ATOM 1784 C CA . MET A 1 242 ? -8.790 -4.381 8.461 1.00 92.56 242 MET A CA 1
ATOM 1785 C C . MET A 1 242 ? -9.543 -5.583 7.878 1.00 92.56 242 MET A C 1
ATOM 1787 O O . MET A 1 242 ? -9.353 -6.710 8.342 1.00 92.56 242 MET A O 1
ATOM 1791 N N . VAL A 1 243 ? -10.348 -5.374 6.831 1.00 88.38 243 VAL A N 1
ATOM 1792 C CA . VAL A 1 243 ? -11.144 -6.444 6.207 1.00 88.38 243 VAL A CA 1
ATOM 1793 C C . VAL A 1 243 ? -10.273 -7.417 5.409 1.00 88.38 243 VAL A C 1
ATOM 1795 O O . VAL A 1 243 ? -10.459 -8.630 5.515 1.00 88.38 243 VAL A O 1
ATOM 1798 N N . GLU A 1 244 ? -9.302 -6.932 4.632 1.00 84.62 244 GLU A N 1
ATOM 1799 C CA . GLU A 1 244 ? -8.416 -7.796 3.839 1.00 84.62 244 GLU A CA 1
ATOM 1800 C C . GLU A 1 244 ? -7.446 -8.604 4.702 1.00 84.62 244 GLU A C 1
ATOM 1802 O O . GLU A 1 244 ? -7.039 -9.700 4.314 1.00 84.62 244 GLU A O 1
ATOM 1807 N N . THR A 1 245 ? -7.099 -8.094 5.885 1.00 89.25 245 THR A N 1
ATOM 1808 C CA . THR A 1 245 ? -6.294 -8.835 6.866 1.00 89.25 245 THR A CA 1
ATOM 1809 C C . THR A 1 245 ? -7.126 -9.697 7.808 1.00 89.25 245 THR A C 1
ATOM 1811 O O . THR A 1 245 ? -6.552 -10.514 8.524 1.00 89.25 245 THR A O 1
ATOM 1814 N N . GLN A 1 246 ? -8.455 -9.530 7.811 1.00 87.56 246 GLN A N 1
ATOM 1815 C CA . GLN A 1 246 ? -9.370 -10.140 8.781 1.00 87.56 246 GLN A CA 1
ATOM 1816 C C . GLN A 1 246 ? -8.876 -9.946 10.223 1.00 87.56 246 GLN A C 1
ATOM 1818 O O . GLN A 1 246 ? -8.859 -10.881 11.026 1.00 87.56 246 GLN A O 1
ATOM 1823 N N . SER A 1 247 ? -8.393 -8.739 10.523 1.00 88.62 247 SER A N 1
ATOM 1824 C CA . SER A 1 247 ? -7.713 -8.473 11.786 1.00 88.62 247 SER A CA 1
ATOM 1825 C C . SER A 1 247 ? -8.677 -8.468 12.962 1.00 88.62 247 SER A C 1
ATOM 1827 O O . SER A 1 247 ? -9.733 -7.847 12.920 1.00 88.62 247 SER A O 1
ATOM 1829 N N . THR A 1 248 ? -8.270 -9.142 14.032 1.00 92.81 248 THR A N 1
ATOM 1830 C CA . THR A 1 248 ? -8.968 -9.172 15.318 1.00 92.81 248 THR A CA 1
ATOM 1831 C C . THR A 1 248 ? -8.173 -8.386 16.346 1.00 92.81 248 THR A C 1
ATOM 1833 O O . THR A 1 248 ? -6.943 -8.492 16.380 1.00 92.81 248 THR A O 1
ATOM 1836 N N . PHE A 1 249 ? -8.867 -7.688 17.232 1.00 94.06 249 PHE A N 1
ATOM 1837 C CA . PHE A 1 249 ? -8.278 -6.801 18.220 1.00 94.06 249 PHE A CA 1
ATOM 1838 C C . PHE A 1 249 ? -8.696 -7.229 19.626 1.00 94.06 249 PHE A C 1
ATOM 1840 O O . PHE A 1 249 ? -9.843 -7.599 19.873 1.00 94.06 249 PHE A O 1
ATOM 1847 N N . GLU A 1 250 ? -7.761 -7.154 20.567 1.00 89.94 250 GLU A N 1
ATOM 1848 C CA . GLU A 1 250 ? -8.079 -7.283 21.987 1.00 89.94 250 GLU A CA 1
ATOM 1849 C C . GLU A 1 250 ? -8.688 -5.952 22.446 1.00 89.94 250 GLU A C 1
ATOM 1851 O O . GLU A 1 250 ? -7.967 -4.976 22.653 1.00 89.94 250 GLU A O 1
ATOM 1856 N N . LEU A 1 251 ? -10.021 -5.894 22.524 1.00 90.81 251 LEU A N 1
ATOM 1857 C CA . LEU A 1 251 ? -10.772 -4.681 22.854 1.00 90.81 251 LEU A CA 1
ATOM 1858 C C . LEU A 1 251 ? -11.457 -4.817 24.212 1.00 90.81 251 LEU A C 1
ATOM 1860 O O . LEU A 1 251 ? -12.201 -5.766 24.462 1.00 90.81 251 LEU A O 1
ATOM 1864 N N . ASP A 1 252 ? -11.256 -3.817 25.064 1.00 90.44 252 ASP A N 1
ATOM 1865 C CA . ASP A 1 252 ? -12.023 -3.605 26.284 1.00 90.44 252 ASP A CA 1
ATOM 1866 C C . ASP A 1 252 ? -12.581 -2.173 26.334 1.00 90.44 252 ASP A C 1
ATOM 1868 O O . ASP A 1 252 ? -12.356 -1.357 25.440 1.00 90.44 252 ASP A O 1
ATOM 1872 N N . GLY A 1 253 ? -13.347 -1.857 27.382 1.00 91.50 253 GLY A N 1
ATOM 1873 C CA . GLY A 1 253 ? -13.947 -0.529 27.520 1.00 91.50 253 GLY A CA 1
ATOM 1874 C C . GLY A 1 253 ? -12.924 0.607 27.613 1.00 91.50 253 GLY A C 1
ATOM 1875 O O . GLY A 1 253 ? -13.256 1.730 27.254 1.00 91.50 253 GLY A O 1
ATOM 1876 N N . HIS A 1 254 ? -11.698 0.339 28.070 1.00 93.31 254 HIS A N 1
ATOM 1877 C CA . HIS A 1 254 ? -10.645 1.347 28.110 1.00 93.31 254 HIS A CA 1
ATOM 1878 C C . HIS A 1 254 ? -10.057 1.571 26.716 1.00 93.31 254 HIS A C 1
ATOM 1880 O O . HIS A 1 254 ? -9.967 2.718 26.294 1.00 93.31 254 HIS A O 1
ATOM 1886 N N . ALA A 1 255 ? -9.771 0.497 25.975 1.00 91.94 255 ALA A N 1
ATOM 1887 C CA . ALA A 1 255 ? -9.271 0.564 24.605 1.00 91.94 255 ALA A CA 1
ATOM 1888 C C . ALA A 1 255 ? -10.244 1.293 23.661 1.00 91.94 255 ALA A C 1
ATOM 1890 O O . ALA A 1 255 ? -9.815 2.064 22.810 1.00 91.94 255 ALA A O 1
ATOM 1891 N N . LEU A 1 256 ? -11.558 1.093 23.826 1.00 94.44 256 LEU A N 1
ATOM 1892 C CA . LEU A 1 256 ? -12.566 1.812 23.034 1.00 94.44 256 LEU A CA 1
ATOM 1893 C C . LEU A 1 256 ? -12.571 3.320 23.326 1.00 94.44 256 LEU A C 1
ATOM 1895 O O . LEU A 1 256 ? -12.712 4.113 22.400 1.00 94.44 256 LEU A O 1
ATOM 1899 N N . LEU A 1 257 ? -12.386 3.715 24.590 1.00 94.44 257 LEU A N 1
ATOM 1900 C CA . LEU A 1 257 ? -12.260 5.126 24.965 1.00 94.44 257 LEU A CA 1
ATOM 1901 C C . LEU A 1 257 ? -10.955 5.732 24.441 1.00 94.44 257 LEU A C 1
ATOM 1903 O O . LEU A 1 257 ? -10.969 6.855 23.963 1.00 94.44 257 LEU A O 1
ATOM 1907 N N . GLU A 1 258 ? -9.845 4.990 24.477 1.00 94.50 258 GLU A N 1
ATOM 1908 C CA . GLU A 1 258 ? -8.571 5.457 23.917 1.00 94.50 258 GLU A CA 1
ATOM 1909 C C . GLU A 1 258 ? -8.643 5.664 22.397 1.00 94.50 258 GLU A C 1
ATOM 1911 O O . GLU A 1 258 ? -8.048 6.609 21.884 1.00 94.50 258 GLU A O 1
ATOM 1916 N N . LEU A 1 259 ? -9.381 4.814 21.673 1.00 95.62 259 LEU A N 1
ATOM 1917 C CA . LEU A 1 259 ? -9.627 4.982 20.236 1.00 95.62 259 LEU A CA 1
ATOM 1918 C C . LEU A 1 259 ? -10.464 6.239 19.944 1.00 95.62 259 LEU A C 1
ATOM 1920 O O . LEU A 1 259 ? -10.113 7.002 19.044 1.00 95.62 259 LEU A O 1
ATOM 1924 N N . ASP A 1 260 ? -11.529 6.470 20.717 1.00 94.94 260 ASP A N 1
ATOM 1925 C CA . ASP A 1 260 ? -12.378 7.666 20.607 1.00 94.94 260 ASP A CA 1
ATOM 1926 C C . ASP A 1 260 ? -11.594 8.948 20.945 1.00 94.94 260 ASP A C 1
ATOM 1928 O O . ASP A 1 260 ? -11.585 9.901 20.165 1.00 94.94 260 ASP A O 1
ATOM 1932 N N . ASP A 1 261 ? -10.828 8.938 22.043 1.00 96.31 261 ASP A N 1
ATOM 1933 C CA . ASP A 1 261 ? -9.957 10.046 22.459 1.00 96.31 261 ASP A CA 1
ATOM 1934 C C . ASP A 1 261 ? -8.848 10.334 21.425 1.00 96.31 261 ASP A C 1
ATOM 1936 O O . ASP A 1 261 ? -8.426 11.484 21.259 1.00 96.31 261 ASP A O 1
ATOM 1940 N N . ALA A 1 262 ? -8.381 9.307 20.704 1.00 95.44 262 ALA A N 1
ATOM 1941 C CA . ALA A 1 262 ? -7.437 9.438 19.593 1.00 95.44 262 ALA A CA 1
ATOM 1942 C C . ALA A 1 262 ? -8.088 9.942 18.288 1.00 95.44 262 ALA A C 1
ATOM 1944 O O . ALA A 1 262 ? -7.381 10.165 17.303 1.00 95.44 262 ALA A O 1
ATOM 1945 N N . GLY A 1 263 ? -9.408 10.151 18.275 1.00 95.19 263 GLY A N 1
ATOM 1946 C CA . GLY A 1 263 ? -10.159 10.675 17.137 1.00 95.19 263 GLY A CA 1
ATOM 1947 C C . GLY A 1 263 ? -10.466 9.643 16.053 1.00 95.19 263 GLY A C 1
ATOM 1948 O O . GLY A 1 263 ? -10.774 10.032 14.928 1.00 95.19 263 GLY A O 1
ATOM 1949 N N . VAL A 1 264 ? -10.376 8.344 16.359 1.00 95.25 264 VAL A N 1
ATOM 1950 C CA . VAL A 1 264 ? -10.731 7.286 15.406 1.00 95.25 264 VAL A CA 1
ATOM 1951 C C . VAL A 1 264 ? -12.242 7.347 15.127 1.00 95.25 264 VAL A C 1
ATOM 1953 O O . VAL A 1 264 ? -13.030 7.323 16.072 1.00 95.25 264 VAL A O 1
ATOM 1956 N N . PRO A 1 265 ? -12.684 7.408 13.854 1.00 91.81 265 PRO A N 1
ATOM 1957 C CA . PRO A 1 265 ? -14.102 7.436 13.513 1.00 91.81 265 PRO A CA 1
ATOM 1958 C C . PRO A 1 265 ? -14.875 6.255 14.108 1.00 91.81 265 PRO A C 1
ATOM 1960 O O . PRO A 1 265 ? -14.403 5.118 14.054 1.00 91.81 265 PRO A O 1
ATOM 1963 N N . GLY A 1 266 ? -16.095 6.512 14.593 1.00 88.56 266 GLY A N 1
ATOM 1964 C CA . GLY A 1 266 ? -16.971 5.481 15.165 1.00 88.56 266 GLY A CA 1
ATOM 1965 C C . GLY A 1 266 ? -17.165 4.272 14.243 1.00 88.56 266 GLY A C 1
ATOM 1966 O O . GLY A 1 266 ? -17.065 3.144 14.710 1.00 88.56 266 GLY A O 1
ATOM 1967 N N . ASP A 1 267 ? -17.300 4.494 12.931 1.00 86.12 267 ASP A N 1
ATOM 1968 C CA . ASP A 1 267 ? -17.417 3.423 11.929 1.00 86.12 267 ASP A CA 1
ATOM 1969 C C . ASP A 1 267 ? -16.187 2.485 11.914 1.00 86.12 267 ASP A C 1
ATOM 1971 O O . ASP A 1 267 ? -16.327 1.269 11.763 1.00 86.12 267 ASP A O 1
ATOM 1975 N N . LEU A 1 268 ? -14.972 3.015 12.131 1.00 90.31 268 LEU A N 1
ATOM 1976 C CA . LEU A 1 268 ? -13.763 2.188 12.249 1.00 90.31 268 LEU A CA 1
ATOM 1977 C C . LEU A 1 268 ? -13.752 1.405 13.563 1.00 90.31 268 LEU A C 1
ATOM 1979 O O . LEU A 1 268 ? -13.388 0.230 13.558 1.00 90.31 268 LEU A O 1
ATOM 1983 N N . ILE A 1 269 ? -14.166 2.026 14.671 1.00 92.69 269 ILE A N 1
ATOM 1984 C CA . ILE A 1 269 ? -14.266 1.360 15.978 1.00 92.69 269 ILE A CA 1
ATOM 1985 C C . ILE A 1 269 ? -15.286 0.214 15.906 1.00 92.69 269 ILE A C 1
ATOM 1987 O O . ILE A 1 269 ? -14.996 -0.906 16.333 1.00 92.69 269 ILE A O 1
ATOM 1991 N N . ASP A 1 270 ? -16.447 0.454 15.300 1.00 90.88 270 ASP A N 1
ATOM 1992 C CA . ASP A 1 270 ? -17.487 -0.551 15.087 1.00 90.88 270 ASP A CA 1
ATOM 1993 C C . ASP A 1 270 ? -16.990 -1.702 14.207 1.00 90.88 270 ASP A C 1
ATOM 1995 O O . ASP A 1 270 ? -17.248 -2.868 14.513 1.00 90.88 270 ASP A O 1
ATOM 1999 N N . LEU A 1 271 ? -16.221 -1.410 13.152 1.00 91.19 271 LEU A N 1
ATOM 2000 C CA . LEU A 1 271 ? -15.594 -2.436 12.320 1.00 91.19 271 LEU A CA 1
ATOM 2001 C C . LEU A 1 271 ? -14.557 -3.259 13.102 1.00 91.19 271 LEU A C 1
ATOM 2003 O O . LEU A 1 271 ? -14.542 -4.488 12.984 1.00 91.19 271 LEU A O 1
ATOM 2007 N N . MET A 1 272 ? -13.730 -2.624 13.940 1.00 93.44 272 MET A N 1
ATOM 2008 C CA . MET A 1 272 ? -12.790 -3.329 14.822 1.00 93.44 272 MET A CA 1
ATOM 2009 C C . MET A 1 272 ? -13.526 -4.274 15.779 1.00 93.44 272 MET A C 1
ATOM 2011 O O . MET A 1 272 ? -13.112 -5.424 15.955 1.00 93.44 272 MET A O 1
ATOM 2015 N N . VAL A 1 273 ? -14.640 -3.827 16.368 1.00 92.38 273 VAL A N 1
ATOM 2016 C CA . VAL A 1 273 ? -15.504 -4.662 17.216 1.00 92.38 273 VAL A CA 1
ATOM 2017 C C . VAL A 1 273 ? -16.103 -5.807 16.399 1.00 92.38 273 VAL A C 1
ATOM 2019 O O . VAL A 1 273 ? -16.001 -6.966 16.800 1.00 92.38 273 VAL A O 1
ATOM 2022 N N . ALA A 1 274 ? -16.675 -5.521 15.231 1.00 90.25 274 ALA A N 1
ATOM 2023 C CA . ALA A 1 274 ? -17.322 -6.521 14.391 1.00 90.25 274 ALA A CA 1
ATOM 2024 C C . ALA A 1 274 ? -16.360 -7.643 13.971 1.00 90.25 274 ALA A C 1
ATOM 2026 O O . ALA A 1 274 ? -16.704 -8.821 14.081 1.00 90.25 274 ALA A O 1
ATOM 2027 N N . LEU A 1 275 ? -15.137 -7.296 13.559 1.00 90.31 275 LEU A N 1
ATOM 2028 C CA . LEU A 1 275 ? -14.108 -8.271 13.191 1.00 90.31 275 LEU A CA 1
ATOM 2029 C C . LEU A 1 275 ? -13.600 -9.082 14.391 1.00 90.31 275 LEU A C 1
ATOM 2031 O O . LEU A 1 275 ? -13.263 -10.254 14.235 1.00 90.31 275 LEU A O 1
ATOM 2035 N N . SER A 1 276 ? -13.579 -8.494 15.591 1.00 92.75 276 SER A N 1
ATOM 2036 C CA . SER A 1 276 ? -13.119 -9.165 16.818 1.00 92.75 276 SER A CA 1
ATOM 2037 C C . SER A 1 276 ? -14.161 -10.114 17.422 1.00 92.75 276 SER A C 1
ATOM 2039 O O . SER A 1 276 ? -13.806 -11.024 18.170 1.00 92.75 276 SER A O 1
ATOM 2041 N N . PHE A 1 277 ? -15.441 -9.950 17.073 1.00 89.25 277 PHE A N 1
ATOM 2042 C CA . PHE A 1 277 ? -16.545 -10.796 17.538 1.00 89.25 277 PHE A CA 1
ATOM 2043 C C . PHE A 1 277 ? -17.332 -11.413 16.360 1.00 89.25 277 PHE A C 1
ATOM 2045 O O . PHE A 1 277 ? -18.536 -11.166 16.224 1.00 89.25 277 PHE A O 1
ATOM 2052 N N . PRO A 1 278 ? -16.701 -12.269 15.531 1.00 85.62 278 PRO A N 1
ATOM 2053 C CA . PRO A 1 278 ? -17.308 -12.798 14.302 1.00 85.62 278 PRO A CA 1
ATOM 2054 C C . PRO A 1 278 ? -18.525 -13.710 14.545 1.00 85.62 278 PRO A C 1
ATOM 2056 O O . PRO A 1 278 ? -19.345 -13.905 13.655 1.00 85.62 278 PRO A O 1
ATOM 2059 N N . ASP A 1 279 ? -18.693 -14.239 15.762 1.00 87.88 279 ASP A N 1
ATOM 2060 C CA . ASP A 1 279 ? -19.887 -15.007 16.151 1.00 87.88 279 ASP A CA 1
ATOM 2061 C C . ASP A 1 279 ? -21.112 -14.114 16.442 1.00 87.88 279 ASP A C 1
ATOM 2063 O O . ASP A 1 279 ? -22.211 -14.611 16.699 1.00 87.88 279 ASP A O 1
ATOM 2067 N N . ARG A 1 280 ? -20.921 -12.790 16.486 1.00 86.88 280 ARG A N 1
ATOM 2068 C CA . ARG A 1 280 ? -21.945 -11.792 16.843 1.00 86.88 280 ARG A CA 1
ATOM 2069 C C . ARG A 1 280 ? -22.240 -10.841 15.695 1.00 86.88 280 ARG A C 1
ATOM 2071 O O . ARG A 1 280 ? -23.369 -10.372 15.577 1.00 86.88 280 ARG A O 1
ATOM 2078 N N . PHE A 1 281 ? -21.240 -10.576 14.863 1.00 84.69 281 PHE A N 1
ATOM 2079 C CA . PHE A 1 281 ? -21.329 -9.644 13.754 1.00 84.69 281 PHE A CA 1
ATOM 2080 C C . PHE A 1 281 ? -20.905 -10.317 12.459 1.00 84.69 281 PHE A C 1
ATOM 2082 O O . PHE A 1 281 ? -19.994 -11.140 12.432 1.00 84.69 281 PHE A O 1
ATOM 2089 N N . VAL A 1 282 ? -21.558 -9.923 11.370 1.00 79.50 282 VAL A N 1
ATOM 2090 C CA . VAL A 1 282 ? -21.163 -10.317 10.022 1.00 79.50 282 VAL A CA 1
ATOM 2091 C C . VAL A 1 282 ? -20.624 -9.080 9.325 1.00 79.50 282 VAL A C 1
ATOM 2093 O O . VAL A 1 282 ? -21.341 -8.096 9.152 1.00 79.50 282 VAL A O 1
ATOM 2096 N N . VAL A 1 283 ? -19.359 -9.145 8.922 1.00 76.00 283 VAL A N 1
ATOM 2097 C CA . VAL A 1 283 ? -18.747 -8.155 8.037 1.00 76.00 283 VAL A CA 1
ATOM 2098 C C . VAL A 1 283 ? -18.802 -8.731 6.632 1.00 76.00 283 VAL A C 1
ATOM 2100 O O . VAL A 1 283 ? -18.031 -9.630 6.292 1.00 76.00 283 VAL A O 1
ATOM 2103 N N . ASP A 1 284 ? -19.763 -8.260 5.841 1.00 65.38 284 ASP A N 1
ATOM 2104 C CA . ASP A 1 284 ? -19.900 -8.665 4.445 1.00 65.38 284 ASP A CA 1
ATOM 2105 C C . ASP A 1 284 ? -19.284 -7.615 3.523 1.00 65.38 284 ASP A C 1
ATOM 2107 O O . ASP A 1 284 ? -19.382 -6.405 3.748 1.00 65.38 284 ASP A O 1
ATOM 2111 N N . ARG A 1 285 ? -18.664 -8.089 2.448 1.00 60.28 285 ARG A N 1
ATOM 2112 C CA . ARG A 1 285 ? -18.108 -7.222 1.419 1.00 60.28 285 ARG A CA 1
ATOM 2113 C C . ARG A 1 285 ? -19.250 -6.871 0.460 1.00 60.28 285 ARG A C 1
ATOM 2115 O O . ARG A 1 285 ? -19.661 -7.692 -0.362 1.00 60.28 285 ARG A O 1
ATOM 2122 N N . SER A 1 286 ? -19.828 -5.680 0.601 1.00 43.06 286 SER A N 1
ATOM 2123 C CA . SER A 1 286 ? -21.029 -5.289 -0.150 1.00 43.06 286 SER A CA 1
ATOM 2124 C C . SER A 1 286 ? -20.784 -5.229 -1.665 1.00 43.06 286 SER A C 1
ATOM 2126 O O . SER A 1 286 ? -19.971 -4.443 -2.152 1.00 43.06 286 SER A O 1
ATOM 2128 N N . ARG A 1 287 ? -21.540 -6.025 -2.434 1.00 39.53 287 ARG A N 1
ATOM 2129 C CA . ARG A 1 287 ? -21.541 -6.024 -3.910 1.00 39.53 287 ARG A CA 1
ATOM 2130 C C . ARG A 1 287 ? -22.189 -4.747 -4.446 1.00 39.53 287 ARG A C 1
ATOM 2132 O O . ARG A 1 287 ? -23.412 -4.629 -4.454 1.00 39.53 287 ARG A O 1
ATOM 2139 N N . SER A 1 288 ? -21.386 -3.815 -4.949 1.00 39.25 288 SER A N 1
ATOM 2140 C CA . SER A 1 288 ? -21.895 -2.629 -5.645 1.00 39.25 288 SER A CA 1
ATOM 2141 C C . SER A 1 288 ? -22.021 -2.883 -7.151 1.00 39.25 288 SER A C 1
ATOM 2143 O O . SER A 1 288 ? -21.072 -3.320 -7.792 1.00 39.25 288 SER A O 1
ATOM 2145 N N . ASN A 1 289 ? -23.178 -2.552 -7.738 1.00 34.09 289 ASN A N 1
ATOM 2146 C CA . ASN A 1 289 ? -23.347 -2.451 -9.192 1.00 34.09 289 ASN A CA 1
ATOM 2147 C C . ASN A 1 289 ? -22.672 -1.158 -9.691 1.00 34.09 289 ASN A C 1
ATOM 2149 O O . ASN A 1 289 ? -23.210 -0.062 -9.545 1.00 34.09 289 ASN A O 1
ATOM 2153 N N . VAL A 1 290 ? -21.497 -1.303 -10.303 1.00 39.00 290 VAL A N 1
ATOM 2154 C CA . VAL A 1 290 ? -20.557 -0.244 -10.735 1.00 39.00 290 VAL A CA 1
ATOM 2155 C C . VAL A 1 290 ? -21.086 0.673 -11.862 1.00 39.00 290 VAL A C 1
ATOM 2157 O O . VAL A 1 290 ? -20.457 1.669 -12.216 1.00 39.00 290 VAL A O 1
ATOM 2160 N N . GLY A 1 291 ? -22.286 0.428 -12.397 1.00 34.81 291 GLY A N 1
ATOM 2161 C CA . GLY A 1 291 ? -22.857 1.204 -13.510 1.00 34.81 291 GLY A CA 1
ATOM 2162 C C . GLY A 1 291 ? -23.047 2.712 -13.257 1.00 34.81 291 GLY A C 1
ATOM 2163 O O . GLY A 1 291 ? -23.233 3.461 -14.214 1.00 34.81 291 GLY A O 1
ATOM 2164 N N . ALA A 1 292 ? -22.977 3.180 -12.005 1.00 34.94 292 ALA A N 1
ATOM 2165 C CA . ALA A 1 292 ? -23.297 4.559 -11.622 1.00 34.94 292 ALA A CA 1
ATOM 2166 C C . ALA A 1 292 ? -22.103 5.542 -11.567 1.00 34.94 292 ALA A C 1
ATOM 2168 O O . ALA A 1 292 ? -22.326 6.751 -11.527 1.00 34.94 292 ALA A O 1
ATOM 2169 N N . LEU A 1 293 ? -20.845 5.078 -11.591 1.00 39.72 293 LEU A N 1
ATOM 2170 C CA . LEU A 1 293 ? -19.670 5.970 -11.483 1.00 39.72 293 LEU A CA 1
ATOM 2171 C C . LEU A 1 293 ? -19.250 6.608 -12.821 1.00 39.72 293 LEU A C 1
ATOM 2173 O O . LEU A 1 293 ? -18.496 7.580 -12.837 1.00 39.72 293 LEU A O 1
ATOM 2177 N N . SER A 1 294 ? -19.795 6.121 -13.940 1.00 38.66 294 SER A N 1
ATOM 2178 C CA . SER A 1 294 ? -19.484 6.576 -15.305 1.00 38.66 294 SER A CA 1
ATOM 2179 C C . SER A 1 294 ? -20.017 7.975 -15.663 1.00 38.66 294 SER A C 1
ATOM 2181 O O . SER A 1 294 ? -19.633 8.529 -16.690 1.00 38.66 294 SER A O 1
ATOM 2183 N N . GLY A 1 295 ? -20.891 8.566 -14.838 1.00 36.44 295 GLY A N 1
ATOM 2184 C CA . GLY A 1 295 ? -21.613 9.802 -15.175 1.00 36.44 295 GLY A CA 1
ATOM 2185 C C . GLY A 1 295 ? -20.924 11.122 -14.810 1.00 36.44 295 GLY A C 1
ATOM 2186 O O . GLY A 1 295 ? -21.356 12.171 -15.279 1.00 36.44 295 GLY A O 1
ATOM 2187 N N . GLY A 1 296 ? -19.876 11.108 -13.982 1.00 35.50 296 GLY A N 1
ATOM 2188 C CA . GLY A 1 296 ? -19.185 12.332 -13.559 1.00 35.50 296 GLY A CA 1
ATOM 2189 C C . GLY A 1 296 ? -17.718 12.265 -13.936 1.00 35.50 296 GLY A C 1
ATOM 2190 O O . GLY A 1 296 ? -16.970 11.574 -13.246 1.00 35.50 296 GLY A O 1
ATOM 2191 N N . GLY A 1 297 ? -17.341 12.957 -15.016 1.00 38.06 297 GLY A N 1
ATOM 2192 C CA . GLY A 1 297 ? -15.981 13.004 -15.560 1.00 38.06 297 GLY A CA 1
ATOM 2193 C C . GLY A 1 297 ? -14.917 13.146 -14.470 1.00 38.06 297 GLY A C 1
ATOM 2194 O O . GLY A 1 297 ? -15.036 13.998 -13.595 1.00 38.06 297 GLY A O 1
ATOM 2195 N N . GLY A 1 298 ? -13.932 12.249 -14.491 1.00 40.53 298 GLY A N 1
ATOM 2196 C CA . GLY A 1 298 ? -12.843 12.205 -13.511 1.00 40.53 298 GLY A CA 1
ATOM 2197 C C . GLY A 1 298 ? -12.187 10.829 -13.380 1.00 40.53 298 GLY A C 1
ATOM 2198 O O . GLY A 1 298 ? -11.014 10.752 -13.045 1.00 40.53 298 GLY A O 1
ATOM 2199 N N . PHE A 1 299 ? -12.902 9.749 -13.715 1.00 43.84 299 PHE A N 1
ATOM 2200 C CA . PHE A 1 299 ? -12.395 8.379 -13.585 1.00 43.84 299 PHE A CA 1
ATOM 2201 C C . PHE A 1 299 ? -12.396 7.661 -14.941 1.00 43.84 299 PHE A C 1
ATOM 2203 O O . PHE A 1 299 ? -13.440 7.535 -15.586 1.00 43.84 299 PHE A O 1
ATOM 2210 N N . ALA A 1 300 ? -11.228 7.190 -15.384 1.00 44.25 300 ALA A N 1
ATOM 2211 C CA . ALA A 1 300 ? -11.112 6.292 -16.529 1.00 44.25 300 ALA A CA 1
ATOM 2212 C C . ALA A 1 300 ? -11.098 4.849 -16.020 1.00 44.25 300 ALA A C 1
ATOM 2214 O O . ALA A 1 300 ? -10.151 4.430 -15.358 1.00 44.25 300 ALA A O 1
ATOM 2215 N N . SER A 1 301 ? -12.161 4.097 -16.316 1.00 44.41 301 SER A N 1
ATOM 2216 C CA . SER A 1 301 ? -12.219 2.674 -15.996 1.00 44.41 301 SER A CA 1
ATOM 2217 C C . SER A 1 301 ? -11.278 1.891 -16.919 1.00 44.41 301 SER A C 1
ATOM 2219 O O . SER A 1 301 ? -11.501 1.863 -18.131 1.00 44.41 301 SER A O 1
ATOM 2221 N N . ALA A 1 302 ? -10.316 1.152 -16.372 1.00 48.31 302 ALA A N 1
ATOM 2222 C CA . ALA A 1 302 ? -9.678 0.008 -17.015 1.00 48.31 302 ALA A CA 1
ATOM 2223 C C . ALA A 1 302 ? -10.655 -1.182 -17.022 1.00 48.31 302 ALA A C 1
ATOM 2225 O O . ALA A 1 302 ? -10.329 -2.285 -16.592 1.00 48.31 302 ALA A O 1
ATOM 2226 N N . ASP A 1 303 ? -11.875 -0.936 -17.493 1.00 50.09 303 ASP A N 1
ATOM 2227 C CA . ASP A 1 303 ? -12.875 -1.928 -17.865 1.00 50.09 303 ASP A CA 1
ATOM 2228 C C . ASP A 1 303 ? -12.861 -2.015 -19.405 1.00 50.09 303 ASP A C 1
ATOM 2230 O O . ASP A 1 303 ? -13.069 -0.985 -20.059 1.00 50.09 303 ASP A O 1
ATOM 2234 N N . PRO A 1 304 ? -12.613 -3.196 -20.015 1.00 43.56 304 PRO A N 1
ATOM 2235 C CA . PRO A 1 304 ? -12.666 -3.369 -21.469 1.00 43.56 304 PRO A CA 1
ATOM 2236 C C . PRO A 1 304 ? -14.024 -3.020 -22.089 1.00 43.56 304 PRO A C 1
ATOM 2238 O O . PRO A 1 304 ? -14.086 -2.785 -23.297 1.00 43.56 304 PRO A O 1
ATOM 2241 N N . TRP A 1 305 ? -15.090 -2.996 -21.288 1.00 43.22 305 TRP A N 1
ATOM 2242 C CA . TRP A 1 305 ? -16.465 -2.718 -21.703 1.00 43.22 305 TRP A CA 1
ATOM 2243 C C . TRP A 1 305 ? -16.982 -1.360 -21.212 1.00 43.22 305 TRP A C 1
ATOM 2245 O O . TRP A 1 305 ? -18.117 -0.989 -21.513 1.00 43.22 305 TRP A O 1
ATOM 2255 N N . GLY A 1 306 ? -16.142 -0.594 -20.508 1.00 46.62 306 GLY A N 1
ATOM 2256 C CA . GLY A 1 306 ? -16.427 0.784 -20.129 1.00 46.62 306 GLY A CA 1
ATOM 2257 C C . GLY A 1 306 ? -16.484 1.721 -21.346 1.00 46.62 306 GLY A C 1
ATOM 2258 O O . GLY A 1 306 ? -16.169 1.319 -22.470 1.00 46.62 306 GLY A O 1
ATOM 2259 N N . PRO A 1 307 ? -16.825 3.006 -21.153 1.00 41.88 307 PRO A N 1
ATOM 2260 C CA . PRO A 1 307 ? -16.957 3.981 -22.244 1.00 41.88 307 PRO A CA 1
ATOM 2261 C C . PRO A 1 307 ? -15.683 4.164 -23.098 1.00 41.88 307 PRO A C 1
ATOM 2263 O O . PRO A 1 307 ? -15.758 4.716 -24.193 1.00 41.88 307 PRO A O 1
ATOM 2266 N N . TYR A 1 308 ? -14.530 3.672 -22.629 1.00 43.16 308 TYR A N 1
ATOM 2267 C CA . TYR A 1 308 ? -13.236 3.714 -23.321 1.00 43.16 308 TYR A CA 1
ATOM 2268 C C . TYR A 1 308 ? -12.870 2.413 -24.073 1.00 43.16 308 TYR A C 1
ATOM 2270 O O . TYR A 1 308 ? -11.879 2.379 -24.808 1.00 43.16 308 TYR A O 1
ATOM 2278 N N . GLY A 1 309 ? -13.672 1.352 -23.931 1.00 51.94 309 GLY A N 1
ATOM 2279 C CA . GLY A 1 309 ? -13.518 0.074 -24.627 1.00 51.94 309 GLY A CA 1
ATOM 2280 C C . GLY A 1 309 ? -12.184 -0.657 -24.384 1.00 51.94 309 GLY A C 1
ATOM 2281 O O . GLY A 1 309 ? -11.337 -0.261 -23.581 1.00 51.94 309 GLY A O 1
ATOM 2282 N N . ARG A 1 310 ? -11.953 -1.723 -25.162 1.00 52.84 310 ARG A N 1
ATOM 2283 C CA . ARG A 1 310 ? -10.731 -2.555 -25.127 1.00 52.84 310 ARG A CA 1
ATOM 2284 C C . ARG A 1 310 ? -9.433 -1.763 -25.339 1.00 52.84 310 ARG A C 1
ATOM 2286 O O . ARG A 1 310 ? -8.402 -2.133 -24.789 1.00 52.84 310 ARG A O 1
ATOM 2293 N N . SER A 1 311 ? -9.477 -0.683 -26.124 1.00 52.56 311 SER A N 1
ATOM 2294 C CA . SER A 1 311 ? -8.308 0.174 -26.369 1.00 52.56 311 SER A CA 1
ATOM 2295 C C . SER A 1 311 ? -7.944 1.017 -25.146 1.00 52.56 311 SER A C 1
ATOM 2297 O O . SER A 1 311 ? -6.762 1.163 -24.857 1.00 52.56 311 SER A O 1
ATOM 2299 N N . GLY A 1 312 ? -8.931 1.552 -24.419 1.00 53.44 312 GLY A N 1
ATOM 2300 C CA . GLY A 1 312 ? -8.687 2.259 -23.161 1.00 53.44 312 GLY A CA 1
ATOM 2301 C C . GLY A 1 312 ? -8.198 1.312 -22.068 1.00 53.44 312 GLY A C 1
ATOM 2302 O O . GLY A 1 312 ? -7.249 1.628 -21.359 1.00 53.44 312 GLY A O 1
ATOM 2303 N N . PHE A 1 313 ? -8.766 0.106 -21.997 1.00 53.47 313 PHE A N 1
ATOM 2304 C CA . PHE A 1 313 ? -8.309 -0.937 -21.077 1.00 53.47 313 PHE A CA 1
ATOM 2305 C C . PHE A 1 313 ? -6.812 -1.233 -21.213 1.00 53.47 313 PHE A C 1
ATOM 2307 O O . PHE A 1 313 ? -6.091 -1.196 -20.225 1.00 53.47 313 PHE A O 1
ATOM 2314 N N . GLN A 1 314 ? -6.325 -1.462 -22.435 1.00 57.19 314 GLN A N 1
ATOM 2315 C CA . GLN A 1 314 ? -4.910 -1.767 -22.674 1.00 57.19 314 GLN A CA 1
ATOM 2316 C C . GLN A 1 314 ? -3.965 -0.614 -22.303 1.00 57.19 314 GLN A C 1
ATOM 2318 O O . GLN A 1 314 ? -2.815 -0.864 -21.962 1.00 57.19 314 GLN A O 1
ATOM 2323 N N . GLN A 1 315 ? -4.441 0.632 -22.348 1.00 59.66 315 GLN A N 1
ATOM 2324 C CA . GLN A 1 315 ? -3.639 1.813 -22.018 1.00 59.66 315 GLN A CA 1
ATOM 2325 C C . GLN A 1 315 ? -3.591 2.085 -20.508 1.00 59.66 315 GLN A C 1
ATOM 2327 O O . GLN A 1 315 ? -2.545 2.470 -19.996 1.00 59.66 315 GLN A O 1
ATOM 2332 N N . TRP A 1 316 ? -4.696 1.862 -19.789 1.00 59.38 316 TRP A N 1
ATOM 2333 C CA . TRP A 1 316 ? -4.813 2.203 -18.363 1.00 59.38 316 TRP A CA 1
ATOM 2334 C C . TRP A 1 316 ? -4.486 1.052 -17.411 1.00 59.38 316 TRP A C 1
ATOM 2336 O O . TRP A 1 316 ? -4.060 1.290 -16.281 1.00 59.38 316 TRP A O 1
ATOM 2346 N N . TYR A 1 317 ? -4.656 -0.197 -17.850 1.00 61.81 317 TYR A N 1
ATOM 2347 C CA . TYR A 1 317 ? -4.392 -1.367 -17.014 1.00 61.81 317 TYR A CA 1
ATOM 2348 C C . TYR A 1 317 ? -2.931 -1.473 -16.521 1.00 61.81 317 TYR A C 1
ATOM 2350 O O . TYR A 1 317 ? -2.739 -1.830 -15.361 1.00 61.81 317 TYR A O 1
ATOM 2358 N N . PRO A 1 318 ? -1.898 -1.114 -17.313 1.00 61.56 318 PRO A N 1
ATOM 2359 C CA . PRO A 1 318 ? -0.531 -0.894 -16.831 1.00 61.56 318 PRO A CA 1
ATOM 2360 C C . PRO A 1 318 ? -0.406 -0.085 -15.532 1.00 61.56 318 PRO A C 1
ATOM 2362 O O . PRO A 1 318 ? 0.267 -0.512 -14.597 1.00 61.56 318 PRO A O 1
ATOM 2365 N N . PHE A 1 319 ? -1.087 1.060 -15.462 1.00 64.81 319 PHE A N 1
ATOM 2366 C CA . PHE A 1 319 ? -1.040 1.978 -14.322 1.00 64.81 319 PHE A CA 1
ATOM 2367 C C . PHE A 1 319 ? -1.847 1.449 -13.139 1.00 64.81 319 PHE A C 1
ATOM 2369 O O . PHE A 1 319 ? -1.415 1.550 -11.995 1.00 64.81 319 PHE A O 1
ATOM 2376 N N . TYR A 1 320 ? -2.977 0.798 -13.423 1.00 69.31 320 TYR A N 1
ATOM 2377 C CA . TYR A 1 320 ? -3.729 0.045 -12.423 1.00 69.31 320 TYR A CA 1
ATOM 2378 C C . TYR A 1 320 ? -2.880 -1.067 -11.793 1.00 69.31 320 TYR A C 1
ATOM 2380 O O . TYR A 1 320 ? -2.972 -1.311 -10.596 1.00 69.31 320 TYR A O 1
ATOM 2388 N N . ALA A 1 321 ? -2.042 -1.747 -12.570 1.00 72.25 321 ALA A N 1
ATOM 2389 C CA . ALA A 1 321 ? -1.241 -2.861 -12.086 1.00 72.25 321 ALA A CA 1
ATOM 2390 C C . ALA A 1 321 ? 0.067 -2.431 -11.394 1.00 72.25 321 ALA A C 1
ATOM 2392 O O . ALA A 1 321 ? 0.803 -3.293 -10.917 1.00 72.25 321 ALA A O 1
ATOM 2393 N N . SER A 1 322 ? 0.359 -1.125 -11.339 1.00 80.00 322 SER A N 1
ATOM 2394 C CA . SER A 1 322 ? 1.500 -0.597 -10.594 1.00 80.00 322 SER A CA 1
ATOM 2395 C C . SER A 1 322 ? 1.133 -0.414 -9.122 1.00 80.00 322 SER A C 1
ATOM 2397 O O . SER A 1 322 ? 0.167 0.293 -8.821 1.00 80.00 322 SER A O 1
ATOM 2399 N N . PRO A 1 323 ? 1.861 -1.024 -8.180 1.00 86.12 323 PRO A N 1
ATOM 2400 C CA . PRO A 1 323 ? 1.619 -0.799 -6.768 1.00 86.12 323 PRO A CA 1
ATOM 2401 C C . PRO A 1 323 ? 2.219 0.518 -6.307 1.00 86.12 323 PRO A C 1
ATOM 2403 O O . PRO A 1 323 ? 3.094 1.073 -6.968 1.00 86.12 323 PRO A O 1
ATOM 2406 N N . PHE A 1 324 ? 1.788 0.989 -5.138 1.00 85.44 324 PHE A N 1
ATOM 2407 C CA . PHE A 1 324 ? 2.276 2.226 -4.540 1.00 85.44 324 PHE A CA 1
ATOM 2408 C C . PHE A 1 324 ? 2.132 3.447 -5.459 1.00 85.44 324 PHE A C 1
ATOM 2410 O O . PHE A 1 324 ? 2.721 4.475 -5.167 1.00 85.44 324 PHE A O 1
ATOM 2417 N N . GLY A 1 325 ? 1.416 3.372 -6.582 1.00 76.38 325 GLY A N 1
ATOM 2418 C CA . GLY A 1 325 ? 1.383 4.451 -7.565 1.00 76.38 325 GLY A CA 1
ATOM 2419 C C . GLY A 1 325 ? 0.609 5.675 -7.071 1.00 76.38 325 GLY A C 1
ATOM 2420 O O . GLY A 1 325 ? -0.157 5.595 -6.119 1.00 76.38 325 GLY A O 1
ATOM 2421 N N . TYR A 1 326 ? 0.752 6.800 -7.760 1.00 71.94 326 TYR A N 1
ATOM 2422 C CA . TYR A 1 326 ? -0.126 7.974 -7.611 1.00 71.94 326 TYR A CA 1
ATOM 2423 C C . TYR A 1 326 ? -1.019 8.179 -8.848 1.00 71.94 326 TYR A C 1
ATOM 2425 O O . TYR A 1 326 ? -1.629 9.233 -9.022 1.00 71.94 326 TYR A O 1
ATOM 2433 N N . TYR A 1 327 ? -1.090 7.156 -9.705 1.00 67.06 327 TYR A N 1
ATOM 2434 C CA . TYR A 1 327 ? -1.820 7.176 -10.966 1.00 67.06 327 TYR A CA 1
ATOM 2435 C C . TYR A 1 327 ? -3.324 7.046 -10.749 1.00 67.06 327 TYR A C 1
ATOM 2437 O O . TYR A 1 327 ? -3.803 6.310 -9.891 1.00 67.06 327 TYR A O 1
ATOM 2445 N N . TYR A 1 328 ? -4.079 7.724 -11.605 1.00 53.81 328 TYR A N 1
ATOM 2446 C CA . TYR A 1 328 ? -5.543 7.806 -11.559 1.00 53.81 328 TYR A CA 1
ATOM 2447 C C . TYR A 1 328 ? -6.240 6.795 -12.490 1.00 53.81 328 TYR A C 1
ATOM 2449 O O . TYR A 1 328 ? -7.408 6.958 -12.848 1.00 53.81 328 TYR A O 1
ATOM 2457 N N . GLY A 1 329 ? -5.528 5.737 -12.890 1.00 45.78 329 GLY A N 1
ATOM 2458 C CA . GLY A 1 329 ? -6.101 4.604 -13.612 1.00 45.78 329 GLY A CA 1
ATOM 2459 C C . GLY A 1 329 ? -6.782 3.639 -12.642 1.00 45.78 329 GLY A C 1
ATOM 2460 O O . GLY A 1 329 ? -6.112 2.963 -11.869 1.00 45.78 329 GLY A O 1
ATOM 2461 N N . TRP A 1 330 ? -8.108 3.540 -12.700 1.00 40.72 330 TRP A N 1
ATOM 2462 C CA . TRP A 1 330 ? -8.881 2.603 -11.881 1.00 40.72 330 TRP A CA 1
ATOM 2463 C C . TRP A 1 330 ? -9.458 1.507 -12.773 1.00 40.72 330 TRP A C 1
ATOM 2465 O O . TRP A 1 330 ? -10.102 1.824 -13.760 1.00 40.72 330 TRP A O 1
ATOM 2475 N N . SER A 1 331 ? -9.277 0.222 -12.471 1.00 34.81 331 SER A N 1
ATOM 2476 C CA . SER A 1 331 ? -10.098 -0.838 -13.081 1.00 34.81 331 SER A CA 1
ATOM 2477 C C . SER A 1 331 ? -11.311 -1.068 -12.202 1.00 34.81 331 SER A C 1
ATOM 2479 O O . SER A 1 331 ? -11.181 -0.999 -10.981 1.00 34.81 331 SER A O 1
ATOM 2481 N N . SER A 1 332 ? -12.448 -1.437 -12.799 1.00 32.22 332 SER A N 1
ATOM 2482 C CA . SER A 1 332 ? -13.483 -2.147 -12.060 1.00 32.22 332 SER A CA 1
ATOM 2483 C C . SER A 1 332 ? -12.887 -3.468 -11.578 1.00 32.22 332 SER A C 1
ATOM 2485 O O . SER A 1 332 ? -12.951 -4.519 -12.232 1.00 32.22 332 SER A O 1
ATOM 2487 N N . TYR A 1 333 ? -12.253 -3.400 -10.420 1.00 31.34 333 TYR A N 1
ATOM 2488 C CA . TYR A 1 333 ? -12.241 -4.527 -9.537 1.00 31.34 333 TYR A CA 1
ATOM 2489 C C . TYR A 1 333 ? -13.704 -4.737 -9.166 1.00 31.34 333 TYR A C 1
ATOM 2491 O O . TYR A 1 333 ? -14.383 -3.821 -8.699 1.00 31.34 333 TYR A O 1
ATOM 2499 N N . ASP A 1 334 ? -14.202 -5.942 -9.404 1.00 33.28 334 ASP A N 1
ATOM 2500 C CA . ASP A 1 334 ? -15.440 -6.410 -8.793 1.00 33.28 334 ASP A CA 1
ATOM 2501 C C . ASP A 1 334 ? -15.157 -6.678 -7.298 1.00 33.28 334 ASP A C 1
ATOM 2503 O O . ASP A 1 334 ? -15.251 -7.799 -6.804 1.00 33.28 334 ASP A O 1
ATOM 2507 N N . SER A 1 335 ? -14.644 -5.655 -6.599 1.00 31.97 335 SER A N 1
ATOM 2508 C CA . SER A 1 335 ? -14.346 -5.636 -5.170 1.00 31.97 335 SER A CA 1
ATOM 2509 C C . SER A 1 335 ? -15.364 -4.685 -4.620 1.00 31.97 335 SER A C 1
ATOM 2511 O O . SER A 1 335 ? -15.146 -3.480 -4.587 1.00 31.97 335 SER A O 1
ATOM 2513 N N . LEU A 1 336 ? -16.545 -5.223 -4.362 1.00 34.75 336 LEU A N 1
ATOM 2514 C CA . LEU A 1 336 ? -17.077 -5.420 -3.017 1.00 34.75 336 LEU A CA 1
ATOM 2515 C C . LEU A 1 336 ? -16.843 -4.328 -1.930 1.00 34.75 336 LEU A C 1
ATOM 2517 O O . LEU A 1 336 ? -17.109 -4.593 -0.760 1.00 34.75 336 LEU A O 1
ATOM 2521 N N . TYR A 1 337 ? -16.374 -3.126 -2.274 1.00 32.69 337 TYR A N 1
ATOM 2522 C CA . TYR A 1 337 ? -16.071 -2.022 -1.368 1.00 32.69 337 TYR A CA 1
ATOM 2523 C C . TYR A 1 337 ? -16.761 -0.732 -1.826 1.00 32.69 337 TYR A C 1
ATOM 2525 O O . TYR A 1 337 ? -16.506 -0.181 -2.892 1.00 32.69 337 TYR A O 1
ATOM 2533 N N . TYR A 1 338 ? -17.693 -0.338 -0.966 1.00 37.22 338 TYR A N 1
ATOM 2534 C CA . TYR A 1 338 ? -18.081 0.993 -0.514 1.00 37.22 338 TYR A CA 1
ATOM 2535 C C . TYR A 1 338 ? -18.057 2.221 -1.456 1.00 37.22 338 TYR A C 1
ATOM 2537 O O . TYR A 1 338 ? -17.022 2.710 -1.894 1.00 37.22 338 TYR A O 1
ATOM 2545 N N . SER A 1 339 ? -19.259 2.786 -1.647 1.00 34.59 339 SER A N 1
ATOM 2546 C CA . SER A 1 339 ? -19.559 4.177 -2.039 1.00 34.59 339 SER A CA 1
ATOM 2547 C C . SER A 1 339 ? -19.398 5.093 -0.814 1.00 34.59 339 SER A C 1
ATOM 2549 O O . SER A 1 339 ? -19.753 4.632 0.256 1.00 34.59 339 SER A O 1
ATOM 2551 N N . PRO A 1 340 ? -18.998 6.377 -0.913 1.00 33.84 340 PRO A N 1
ATOM 2552 C CA . PRO A 1 340 ? -18.618 7.257 0.218 1.00 33.84 340 PRO A CA 1
ATOM 2553 C C . PRO A 1 340 ? -19.707 7.623 1.268 1.00 33.84 340 PRO A C 1
ATOM 2555 O O . PRO A 1 340 ? -19.618 8.665 1.908 1.00 33.84 340 PRO A O 1
ATOM 2558 N N . TYR A 1 341 ? -20.737 6.800 1.494 1.00 32.25 341 TYR A N 1
ATOM 2559 C CA . TYR A 1 341 ? -21.832 7.072 2.434 1.00 32.25 341 TYR A CA 1
ATOM 2560 C C . TYR A 1 341 ? -22.155 5.894 3.369 1.00 32.25 341 TYR A C 1
ATOM 2562 O O . TYR A 1 341 ? -23.134 5.203 3.120 1.00 32.25 341 TYR A O 1
ATOM 2570 N N . GLY A 1 342 ? -21.364 5.676 4.432 1.00 31.64 342 GLY A N 1
ATOM 2571 C CA . GLY A 1 342 ? -21.697 4.927 5.671 1.00 31.64 342 GLY A CA 1
ATOM 2572 C C . GLY A 1 342 ? -21.687 3.386 5.682 1.00 31.64 342 GLY A C 1
ATOM 2573 O O . GLY A 1 342 ? -22.707 2.763 5.387 1.00 31.64 342 GLY A O 1
ATOM 2574 N N . SER A 1 343 ? -20.586 2.752 6.094 1.00 29.75 343 SER A N 1
ATOM 2575 C CA . SER A 1 343 ? -20.558 1.316 6.395 1.00 29.75 343 SER A CA 1
ATOM 2576 C C . SER A 1 343 ? -21.575 1.009 7.507 1.00 29.75 343 SER A C 1
ATOM 2578 O O . SER A 1 343 ? -21.510 1.546 8.605 1.00 29.75 343 SER A O 1
ATOM 2580 N N . PHE A 1 344 ? -22.583 0.175 7.226 1.00 32.53 344 PHE A N 1
ATOM 2581 C CA . PHE A 1 344 ? -23.540 -0.266 8.243 1.00 32.53 344 PHE A CA 1
ATOM 2582 C C . PHE A 1 344 ? -23.216 -1.694 8.675 1.00 32.53 344 PHE A C 1
ATOM 2584 O O . PHE A 1 344 ? -23.322 -2.644 7.897 1.00 32.53 344 PHE A O 1
ATOM 2591 N N . VAL A 1 345 ? -22.867 -1.857 9.951 1.00 28.14 345 VAL A N 1
ATOM 2592 C CA . VAL A 1 345 ? -22.854 -3.163 10.610 1.00 28.14 345 VAL A CA 1
ATOM 2593 C C . VAL A 1 345 ? -24.292 -3.683 10.623 1.00 28.14 345 VAL A C 1
ATOM 2595 O O . VAL A 1 345 ? -25.169 -3.137 11.296 1.00 28.14 345 VAL A O 1
ATOM 2598 N N . THR A 1 346 ? -24.569 -4.745 9.864 1.00 30.02 346 THR A N 1
ATOM 2599 C CA . THR A 1 346 ? -25.852 -5.442 9.998 1.00 30.02 346 THR A CA 1
ATOM 2600 C C . THR A 1 346 ? -25.792 -6.317 11.243 1.00 30.02 346 THR A C 1
ATOM 2602 O O . THR A 1 346 ? -25.216 -7.402 11.251 1.00 30.02 346 THR A O 1
ATOM 2605 N N . LEU A 1 347 ? -26.404 -5.831 12.323 1.00 28.33 347 LEU A N 1
ATOM 2606 C CA . LEU A 1 347 ? -26.749 -6.656 13.476 1.00 28.33 347 LEU A CA 1
ATOM 2607 C C . LEU A 1 347 ? -27.731 -7.735 13.000 1.00 28.33 347 LEU A C 1
ATOM 2609 O O . LEU A 1 347 ? -28.929 -7.486 12.853 1.00 28.33 347 LEU A O 1
ATOM 2613 N N . SER A 1 348 ? -27.217 -8.929 12.703 1.00 31.62 348 SER A N 1
ATOM 2614 C CA . SER A 1 348 ? -28.046 -10.096 12.414 1.00 31.62 348 SER A CA 1
ATOM 2615 C C . SER A 1 348 ? -28.654 -10.593 13.720 1.00 31.62 348 SER A C 1
ATOM 2617 O O . SER A 1 348 ? -28.165 -11.547 14.324 1.00 31.62 348 SER A O 1
ATOM 2619 N N . ASP A 1 349 ? -29.744 -9.964 14.151 1.00 29.28 349 ASP A N 1
ATOM 2620 C CA . ASP A 1 349 ? -30.594 -10.569 15.162 1.00 29.28 349 ASP A CA 1
ATOM 2621 C C . ASP A 1 349 ? -31.301 -11.758 14.504 1.00 29.28 349 ASP A C 1
ATOM 2623 O O . ASP A 1 349 ? -31.999 -11.631 13.491 1.00 29.28 349 ASP A O 1
ATOM 2627 N N . SER A 1 350 ? -31.058 -12.951 15.034 1.00 35.62 350 SER A N 1
ATOM 2628 C CA . SER A 1 350 ? -31.719 -14.178 14.609 1.00 35.62 350 SER A CA 1
ATOM 2629 C C . SER A 1 350 ? -33.225 -14.076 14.880 1.00 35.62 350 SER A C 1
ATOM 2631 O O . SER A 1 350 ? -33.708 -14.511 15.920 1.00 35.62 350 SER A O 1
ATOM 2633 N N . GLY A 1 351 ? -33.967 -13.481 13.945 1.00 32.00 351 GLY A N 1
ATOM 2634 C CA . GLY A 1 351 ? -35.422 -13.381 13.995 1.00 32.00 351 GLY A CA 1
ATOM 2635 C C . GLY A 1 351 ? -35.974 -12.074 13.431 1.00 32.00 351 GLY A C 1
ATOM 2636 O O . GLY A 1 351 ? -36.254 -11.160 14.186 1.00 32.00 351 GLY A O 1
ATOM 2637 N N . GLY A 1 352 ? -36.204 -12.043 12.114 1.00 33.72 352 GLY A N 1
ATOM 2638 C CA . GLY A 1 352 ? -37.277 -11.286 11.448 1.00 33.72 352 GLY A CA 1
ATOM 2639 C C . GLY A 1 352 ? -37.448 -9.788 11.760 1.00 33.72 352 GLY A C 1
ATOM 2640 O O . GLY A 1 352 ? -38.006 -9.421 12.785 1.00 33.72 352 GLY A O 1
ATOM 2641 N N . ALA A 1 353 ? -37.180 -8.966 10.737 1.00 31.75 353 ALA A N 1
ATOM 2642 C CA . ALA A 1 353 ? -37.490 -7.532 10.603 1.00 31.75 353 ALA A CA 1
ATOM 2643 C C . ALA A 1 353 ? -36.501 -6.559 11.280 1.00 31.75 353 ALA A C 1
ATOM 2645 O O . ALA A 1 353 ? -36.725 -6.053 12.376 1.00 31.75 353 ALA A O 1
ATOM 2646 N N . GLY A 1 354 ? -35.426 -6.234 10.552 1.00 27.16 354 GLY A N 1
ATOM 2647 C CA . GLY A 1 354 ? -34.457 -5.207 10.933 1.00 27.16 354 GLY A CA 1
ATOM 2648 C C . GLY A 1 354 ? -35.046 -3.793 10.907 1.00 27.16 354 GLY A C 1
ATOM 2649 O O . GLY A 1 354 ? -35.593 -3.342 9.899 1.00 27.16 354 GLY A O 1
ATOM 2650 N N . ARG A 1 355 ? -34.894 -3.081 12.026 1.00 23.80 355 ARG A N 1
ATOM 2651 C CA . ARG A 1 355 ? -34.930 -1.617 12.100 1.00 23.80 355 ARG A CA 1
ATOM 2652 C C . ARG A 1 355 ? -33.491 -1.113 12.033 1.00 23.80 355 ARG A C 1
ATOM 2654 O O . ARG A 1 355 ? -32.694 -1.453 12.899 1.00 23.80 355 ARG A O 1
ATOM 2661 N N . ALA A 1 356 ? -33.183 -0.299 11.028 1.00 2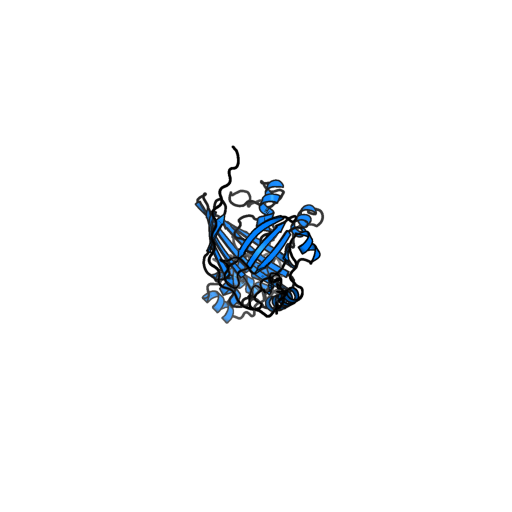6.33 356 ALA A N 1
ATOM 2662 C CA . ALA A 1 356 ? -31.948 0.474 10.981 1.00 26.33 356 ALA A CA 1
ATOM 2663 C C . ALA A 1 356 ? -32.029 1.619 12.003 1.00 26.33 356 ALA A C 1
ATOM 2665 O O . ALA A 1 356 ? -33.027 2.346 12.033 1.00 26.33 356 ALA A O 1
ATOM 2666 N N . TYR A 1 357 ? -30.999 1.774 12.833 1.00 24.56 357 TYR A N 1
ATOM 2667 C CA . TYR A 1 357 ? -30.821 2.953 13.674 1.00 24.56 357 TYR A CA 1
ATOM 2668 C C . TYR A 1 357 ? -29.803 3.872 13.004 1.00 24.56 357 TYR A C 1
ATOM 2670 O O . TYR A 1 357 ? -28.708 3.447 12.658 1.00 24.56 357 TYR A O 1
ATOM 2678 N N . ILE A 1 358 ? -30.212 5.121 12.794 1.00 23.94 358 ILE A N 1
ATOM 2679 C CA . ILE A 1 358 ? -29.358 6.217 12.343 1.00 23.94 358 ILE A CA 1
ATOM 2680 C C . ILE A 1 358 ? -28.742 6.804 13.616 1.00 23.94 358 ILE A C 1
ATOM 2682 O O . ILE A 1 358 ? -29.483 7.338 14.445 1.00 23.94 358 ILE A O 1
ATOM 2686 N N . ALA A 1 359 ? -27.429 6.663 13.798 1.00 25.62 359 ALA A N 1
ATOM 2687 C CA . ALA A 1 359 ? -26.695 7.488 14.751 1.00 25.62 359 ALA A CA 1
ATOM 2688 C C . ALA A 1 359 ? -26.552 8.884 14.126 1.00 25.62 359 ALA A C 1
ATOM 2690 O O . ALA A 1 359 ? -26.186 9.003 12.956 1.00 25.62 359 ALA A O 1
ATOM 2691 N N . GLY A 1 360 ? -26.981 9.910 14.861 1.00 27.31 360 GLY A N 1
ATOM 2692 C CA . GLY A 1 360 ? -26.961 11.311 14.434 1.00 27.31 360 GLY A CA 1
ATOM 2693 C C . GLY A 1 360 ? -25.967 12.143 15.215 1.00 27.31 360 GLY A C 1
ATOM 2694 O O . GLY A 1 360 ? -25.339 11.583 16.142 1.00 27.31 360 GLY A O 1
#

Sequence (360 aa):
MTMTIETLRRVGTGRMAQAMALAACLVGATATVAAGQPAAPVDTPWLPWLGCWQLVEETGAQPEEWEDRRSYASRVVVCLTPAANEDAGAGDVTVTTIADGDQILVEMLRTDGRPHAVGETSCTGDRRDTWSADGARIFTRSELFCEDDTARLVTGVGLMTSASTWLDIQLVETGGRGAVTVRRYRRASESATTEAGATPLPAPLHAQARAAAHLISTTKLSPSDIVEAHGITETAVVEALMVETQSTFELDGHALLELDDAGVPGDLIDLMVALSFPDRFVVDRSRSNVGALSGGGGFASADPWGPYGRSGFQQWYPFYASPFGYYYGWSSYDSLYYSPYGSFVTLSDSGGAGRAYIAG

Radius of gyration: 29.15 Å; chains: 1; bounding box: 119×42×82 Å

Secondary structure (DSSP, 8-state):
-----------------------------------PPPPP-TT-TTGGG-EEEEEE----S-TTS-HHHHHHHTTEEEEEEE--STT--TT-EEEEEEETTEEEEEEEE--SSS-EEEEETTEEEEEEEEE-TTSSEEEEEEEEEETTS-EEEEEEEEEEEETTEEEEEEEEEETTEEEEEEEEEEEPPHHHHHHTTPPPPPHHHHHHHHHHHHHHHT----HHHHHHHHHHS-HHHHHHHHHHHT------HHHHHHHHHTT--HHHHHHHHHHH-TTT-B-------GGGGGGSSS-EE--TTSTTHHHHHHHHHHHHT-TT----EE---------SS----B---SSS-PPPP---